Protein AF-A0A377ALV8-F1 (afdb_monomer)

Organism: Escherichia coli (NCBI:txid562)

Foldseek 3Di:
DDPVVLVVVCVVPVPDPPDDPVVSCVVPDDDDDQLPPPDDDDPPDDPLRSLLVCQVSQKDAFDDDDPPFQAAGFPGIAGFPDGPTPWDFPPVVLVVLVSCLVSVVLVRLVRHLSRQLVCCVPLVHRFRTRGNVRSVHHDPPCSVVSLVSCVVSVVPDSVVCPVVVVSHDDPPPPPPDD

Sequence (178 aa):
MDPLDILIRYRKVRRHRDFDLRKFVENHFWLPEVYSSEYVSDPQNSLKEHIDQLWPVLTREPQDHIPWSSLLALPQSYIVPGGRFSETYYWDSYFTMLGLAESGREDLLKCMADNFAWMIENYGHIPNGNRTYYLSRSQPPVFALMVELFEEDGVRGARRYLDTLKWNMPSGWTVQNR

InterPro domains:
  IPR001661 Glycoside hydrolase, family 37 [PF01204] (13-168)
  IPR001661 Glycoside hydrolase, family 37 [PTHR23403] (38-150)
  IPR008928 Six-hairpin glycosidase superfamily [SSF48208] (2-165)
  IPR012341 Six-hairpin glycosidase-like superfamily [G3DSA:1.50.10.10] (1-178)
  IPR018232 Glycoside hydrolase, family 37, conserved site [PS00927] (81-94)

Nearest PDB structures (foldseek):
  2jjb-assembly1_C  TM=9.438E-01  e=1.294E-15  Escherichia coli K-12
  2jg0-assembly1_A  TM=9.544E-01  e=3.015E-15  Escherichia coli K-12
  5z66-assembly1_A  TM=9.274E-01  e=6.224E-15  Enterobacter cloacae
  2jjb-assembly1_A  TM=9.435E-01  e=1.285E-14  Escherichia coli K-12
  2wyn-assembly2_A  TM=9.453E-01  e=2.653E-14  Escherichia coli K-12

Radius of gyration: 20.44 Å; Cα contacts (8 Å, |Δi|>4): 180; chains: 1; bounding box: 45×51×62 Å

Mean predicted aligned error: 7.1 Å

Solvent-accessible surface area (backbone atoms only — not comparable to full-atom values): 10789 Å² total; per-residue (Å²): 131,59,71,66,58,53,50,54,51,46,70,69,44,70,79,47,92,86,58,53,69,66,62,52,44,66,75,74,49,89,73,81,78,78,61,72,66,89,76,74,85,61,89,86,52,51,75,65,57,50,54,64,65,39,51,71,74,29,46,43,73,56,53,80,66,56,86,93,52,53,59,54,62,43,92,38,41,38,62,28,90,44,66,91,41,86,44,40,40,53,51,65,44,49,62,51,42,56,54,30,58,79,66,69,35,59,70,55,46,54,24,41,52,52,34,47,49,49,35,30,77,75,67,76,41,54,31,34,27,47,33,62,93,23,69,87,44,59,53,70,88,47,64,67,60,48,43,51,51,33,56,76,73,63,53,84,56,50,76,77,46,49,64,56,50,60,68,71,45,61,98,82,66,74,77,76,86,124

pLDDT: mean 87.32, std 14.93, range [30.81, 97.88]

Structure (mmCIF, N/CA/C/O backbone):
data_AF-A0A377ALV8-F1
#
_entry.id   AF-A0A377ALV8-F1
#
loop_
_atom_site.group_PDB
_atom_site.id
_atom_site.type_symbol
_atom_site.label_atom_id
_atom_site.label_alt_id
_atom_site.label_comp_id
_atom_site.label_asym_id
_atom_site.label_entity_id
_atom_site.label_seq_id
_atom_site.pdbx_PDB_ins_code
_atom_site.Cartn_x
_atom_site.Cartn_y
_atom_site.Cartn_z
_atom_site.occupancy
_atom_site.B_iso_or_equiv
_atom_site.auth_seq_id
_atom_site.auth_comp_id
_atom_site.auth_asym_id
_atom_site.auth_atom_id
_atom_site.pdbx_PDB_model_num
ATOM 1 N N . MET A 1 1 ? 18.786 -7.627 -13.397 1.00 82.25 1 MET A N 1
ATOM 2 C CA . MET A 1 1 ? 19.506 -6.921 -14.482 1.00 82.25 1 MET A CA 1
ATOM 3 C C . MET A 1 1 ? 19.195 -5.451 -14.317 1.00 82.25 1 MET A C 1
ATOM 5 O O . MET A 1 1 ? 18.046 -5.151 -14.024 1.00 82.25 1 MET A O 1
ATOM 9 N N . ASP A 1 2 ? 20.184 -4.573 -14.448 1.00 93.50 2 ASP A N 1
ATOM 10 C CA . ASP A 1 2 ? 19.960 -3.138 -14.275 1.00 93.50 2 ASP A CA 1
ATOM 11 C C . ASP A 1 2 ? 19.021 -2.585 -15.377 1.00 93.50 2 ASP A C 1
ATOM 13 O O . ASP A 1 2 ? 19.129 -3.006 -16.537 1.00 93.50 2 ASP A O 1
ATOM 17 N N . PRO A 1 3 ? 18.093 -1.656 -15.069 1.00 95.88 3 PRO A N 1
ATOM 18 C CA . PRO A 1 3 ? 17.209 -1.048 -16.063 1.00 95.88 3 PRO A CA 1
ATOM 19 C C . PRO A 1 3 ? 17.943 -0.404 -17.248 1.00 95.88 3 PRO A C 1
ATOM 21 O O . PRO A 1 3 ? 17.438 -0.435 -18.375 1.00 95.88 3 PRO A O 1
ATOM 24 N N . LEU A 1 4 ? 19.140 0.149 -17.033 1.00 96.62 4 LEU A N 1
ATOM 25 C CA . LEU A 1 4 ? 19.960 0.721 -18.095 1.00 96.62 4 LEU A CA 1
ATOM 26 C C . LEU A 1 4 ? 20.436 -0.359 -19.072 1.00 96.62 4 LEU A C 1
ATOM 28 O O . LEU A 1 4 ? 20.386 -0.147 -20.286 1.00 96.62 4 LEU A O 1
ATOM 32 N N . ASP A 1 5 ? 20.817 -1.537 -18.575 1.00 96.75 5 ASP A N 1
ATOM 33 C CA . ASP A 1 5 ? 21.203 -2.672 -19.418 1.00 96.75 5 ASP A CA 1
ATOM 34 C C . ASP A 1 5 ? 20.028 -3.162 -20.266 1.00 96.75 5 ASP A C 1
ATOM 36 O O . ASP A 1 5 ? 20.187 -3.418 -21.466 1.00 96.75 5 ASP A O 1
ATOM 40 N N . ILE A 1 6 ? 18.835 -3.254 -19.668 1.00 97.06 6 ILE A N 1
ATOM 41 C CA . ILE A 1 6 ? 17.602 -3.617 -20.381 1.00 97.06 6 ILE A CA 1
ATOM 42 C C . ILE A 1 6 ? 17.333 -2.597 -21.496 1.00 97.06 6 ILE A C 1
ATOM 44 O O . ILE A 1 6 ? 17.090 -2.978 -22.644 1.00 97.06 6 ILE A O 1
ATOM 48 N N . LEU A 1 7 ? 17.454 -1.297 -21.206 1.00 97.50 7 LEU A N 1
ATOM 49 C CA . LEU A 1 7 ? 17.258 -0.233 -22.191 1.00 97.50 7 LEU A CA 1
ATOM 50 C C . LEU A 1 7 ? 18.291 -0.285 -23.329 1.00 97.50 7 LEU A C 1
ATOM 52 O O . LEU A 1 7 ? 17.931 -0.117 -24.500 1.00 97.50 7 LEU A O 1
ATOM 56 N N . ILE A 1 8 ? 19.568 -0.523 -23.013 1.00 97.75 8 ILE A N 1
ATOM 57 C CA . ILE A 1 8 ? 20.639 -0.678 -24.007 1.00 97.75 8 ILE A CA 1
ATOM 58 C C . ILE A 1 8 ? 20.343 -1.874 -24.917 1.00 97.75 8 ILE A C 1
ATOM 60 O O . ILE A 1 8 ? 20.438 -1.748 -26.142 1.00 97.75 8 ILE A O 1
ATOM 64 N N . ARG A 1 9 ? 19.949 -3.020 -24.347 1.00 96.56 9 ARG A N 1
ATOM 65 C CA . ARG A 1 9 ? 19.568 -4.221 -25.108 1.00 96.56 9 ARG A CA 1
ATOM 66 C C . ARG A 1 9 ? 18.382 -3.939 -26.018 1.00 96.56 9 ARG A C 1
ATOM 68 O O . ARG A 1 9 ? 18.489 -4.173 -27.219 1.00 96.56 9 ARG A O 1
ATOM 75 N N . TYR A 1 10 ? 17.313 -3.349 -25.483 1.00 97.56 10 TYR A N 1
ATOM 76 C CA . TYR A 1 10 ? 16.129 -2.977 -26.255 1.00 97.56 10 TYR A CA 1
ATOM 77 C C . TYR A 1 10 ? 16.489 -2.091 -27.453 1.00 97.56 10 TYR A C 1
ATOM 79 O O . TYR A 1 10 ? 16.103 -2.376 -28.585 1.00 97.56 10 TYR A O 1
ATOM 87 N N . ARG A 1 11 ? 17.292 -1.039 -27.244 1.00 97.31 11 ARG A N 1
ATOM 88 C CA . ARG A 1 11 ? 17.704 -0.120 -28.319 1.00 97.31 11 ARG A CA 1
ATOM 89 C C . ARG A 1 11 ? 18.476 -0.809 -29.444 1.00 97.31 11 ARG A C 1
ATOM 91 O O . ARG A 1 11 ? 18.331 -0.375 -30.586 1.00 97.31 11 ARG A O 1
ATOM 98 N N . LYS A 1 12 ? 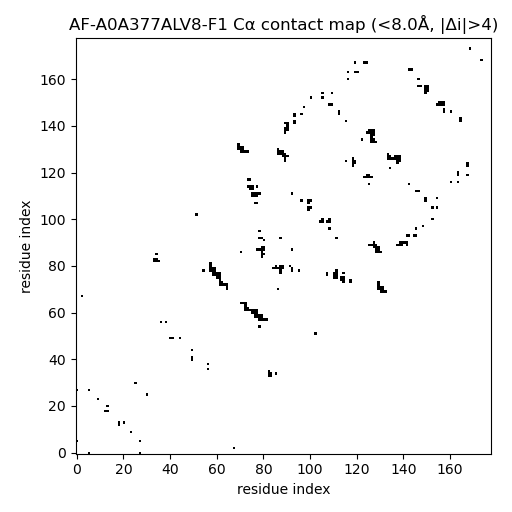19.250 -1.856 -29.133 1.00 96.38 12 LYS A N 1
ATOM 99 C CA . LYS A 1 12 ? 19.970 -2.668 -30.126 1.00 96.38 12 LYS A CA 1
ATOM 100 C C . LYS A 1 12 ? 19.012 -3.524 -30.952 1.00 96.38 12 LYS A C 1
ATOM 102 O O . LYS A 1 12 ? 19.111 -3.517 -32.171 1.00 96.38 12 LYS A O 1
ATOM 107 N N . VAL A 1 13 ? 18.069 -4.214 -30.307 1.00 96.56 13 VAL A N 1
ATOM 108 C CA . VAL A 1 13 ? 17.250 -5.237 -30.982 1.00 96.56 13 VAL A CA 1
ATOM 109 C C . VAL A 1 13 ? 15.930 -4.718 -31.563 1.00 96.56 13 VAL A C 1
ATOM 111 O O . VAL A 1 13 ? 15.432 -5.299 -32.519 1.00 96.56 13 VAL A O 1
ATOM 114 N N . ARG A 1 14 ? 15.381 -3.594 -31.075 1.00 96.50 14 ARG A N 1
ATOM 115 C CA . ARG A 1 14 ? 14.018 -3.120 -31.420 1.00 96.50 14 ARG A CA 1
ATOM 116 C C . ARG A 1 14 ? 13.749 -2.829 -32.902 1.00 96.50 14 ARG A C 1
ATOM 118 O O . ARG A 1 14 ? 12.601 -2.638 -33.280 1.00 96.50 14 ARG A O 1
ATOM 125 N N . ARG A 1 15 ? 14.798 -2.669 -33.718 1.00 95.94 15 ARG A N 1
ATOM 126 C CA . ARG A 1 15 ? 14.697 -2.381 -35.164 1.00 95.94 15 ARG A CA 1
ATOM 127 C C . ARG A 1 15 ? 14.904 -3.621 -36.037 1.00 95.94 15 ARG A C 1
ATOM 129 O O . ARG A 1 15 ? 14.825 -3.511 -37.257 1.00 95.94 15 ARG A O 1
ATOM 136 N N . HIS A 1 16 ? 15.206 -4.772 -35.439 1.00 96.81 16 HIS A N 1
ATOM 137 C CA . HIS A 1 16 ? 15.334 -6.025 -36.174 1.00 96.81 16 HIS A CA 1
ATOM 138 C C . HIS A 1 16 ? 13.955 -6.485 -36.656 1.00 96.81 16 HIS A C 1
ATOM 140 O O . HIS A 1 16 ? 12.965 -6.316 -35.948 1.00 96.81 16 HIS A O 1
ATOM 146 N N . ARG A 1 17 ? 13.895 -7.075 -37.856 1.00 94.62 17 ARG A N 1
ATOM 147 C CA . ARG A 1 17 ? 12.635 -7.546 -38.455 1.00 94.62 17 ARG A CA 1
ATOM 148 C C . ARG A 1 17 ? 11.921 -8.601 -37.604 1.00 94.62 17 ARG A C 1
ATOM 150 O O . ARG A 1 17 ? 10.701 -8.577 -37.549 1.00 94.62 17 ARG A O 1
ATOM 157 N N . ASP A 1 18 ? 12.677 -9.446 -36.906 1.00 95.44 18 ASP A N 1
ATOM 158 C CA . ASP A 1 18 ? 12.144 -10.546 -36.089 1.00 95.44 18 ASP A CA 1
ATOM 159 C C . ASP A 1 18 ? 11.969 -10.171 -34.604 1.00 95.44 18 ASP A C 1
ATOM 161 O O . ASP A 1 18 ? 11.839 -11.042 -33.744 1.00 95.44 18 ASP A O 1
ATOM 165 N N . PHE A 1 19 ? 12.027 -8.878 -34.264 1.00 97.56 19 PHE A N 1
ATOM 166 C CA . PHE A 1 19 ? 11.896 -8.435 -32.878 1.00 97.56 19 PHE A CA 1
ATOM 167 C C . PHE A 1 19 ? 10.464 -8.617 -32.355 1.00 97.56 19 PHE A C 1
ATOM 169 O O . PHE A 1 19 ? 9.515 -8.048 -32.892 1.00 97.56 19 PHE A O 1
ATOM 176 N N . ASP A 1 20 ? 10.335 -9.343 -31.244 1.00 97.56 20 ASP A N 1
ATOM 177 C CA . ASP A 1 20 ? 9.085 -9.543 -30.512 1.00 97.56 20 ASP A CA 1
ATOM 178 C C . ASP A 1 20 ? 9.152 -8.821 -29.157 1.00 97.56 20 ASP A C 1
ATOM 180 O O . ASP A 1 20 ? 9.904 -9.207 -28.255 1.00 97.56 20 ASP A O 1
ATOM 184 N N . LEU A 1 21 ? 8.355 -7.757 -29.013 1.00 96.81 21 LEU A N 1
ATOM 185 C CA . LEU A 1 21 ? 8.306 -6.958 -27.789 1.00 96.81 21 LEU A CA 1
ATOM 186 C C . LEU A 1 21 ? 7.775 -7.756 -26.595 1.00 96.81 21 LEU A C 1
ATOM 188 O O . LEU A 1 21 ? 8.255 -7.553 -25.482 1.00 96.81 21 LEU A O 1
ATOM 192 N N . ARG A 1 22 ? 6.810 -8.657 -26.808 1.00 96.19 22 ARG A N 1
ATOM 193 C CA . ARG A 1 22 ? 6.225 -9.451 -25.724 1.00 96.19 22 ARG A CA 1
ATOM 194 C C . ARG A 1 22 ? 7.288 -10.361 -25.125 1.00 96.19 22 ARG A C 1
ATOM 196 O O . ARG A 1 22 ? 7.542 -10.276 -23.928 1.00 96.19 22 ARG A O 1
ATOM 203 N N . LYS A 1 23 ? 7.981 -11.131 -25.969 1.00 96.56 23 LYS A N 1
ATOM 204 C CA . LYS A 1 23 ? 9.082 -12.002 -25.524 1.00 96.56 23 LYS A CA 1
ATOM 205 C C . LYS A 1 23 ? 10.205 -11.208 -24.869 1.00 96.56 23 LYS A C 1
ATOM 207 O O . LYS A 1 23 ? 10.804 -11.663 -23.902 1.00 96.56 23 LYS A O 1
ATOM 212 N N . PHE A 1 24 ? 10.510 -10.014 -25.383 1.00 97.12 24 PHE A N 1
ATOM 213 C CA . PHE A 1 24 ? 11.503 -9.145 -24.758 1.00 97.12 24 PHE A CA 1
ATOM 214 C C . PHE A 1 24 ? 11.094 -8.757 -23.332 1.00 97.12 24 PHE A C 1
ATOM 216 O O . PHE A 1 24 ? 11.920 -8.827 -22.427 1.00 97.12 24 PHE A O 1
ATOM 223 N N . VAL A 1 25 ? 9.831 -8.378 -23.119 1.00 96.25 25 VAL A N 1
ATOM 224 C CA . VAL A 1 25 ? 9.320 -8.035 -21.786 1.00 96.25 25 VAL A CA 1
ATOM 225 C C . VAL A 1 25 ? 9.354 -9.250 -20.858 1.00 96.25 25 VAL A C 1
ATOM 227 O O . VAL A 1 25 ? 9.920 -9.152 -19.774 1.00 96.25 25 VAL A O 1
ATOM 230 N N . GLU A 1 26 ? 8.841 -10.398 -21.299 1.00 94.88 26 GLU A N 1
ATOM 231 C CA . GLU A 1 26 ? 8.823 -11.648 -20.518 1.00 94.88 26 GLU A CA 1
ATOM 232 C C . GLU A 1 26 ? 10.231 -12.099 -20.088 1.00 94.88 26 GLU A C 1
ATOM 234 O O . GLU A 1 26 ? 10.414 -12.604 -18.985 1.00 94.88 26 GLU A O 1
ATOM 239 N N . ASN A 1 27 ? 11.249 -11.860 -20.920 1.00 95.06 27 ASN A N 1
ATOM 240 C CA . ASN A 1 27 ? 12.638 -12.224 -20.621 1.00 95.06 27 ASN A CA 1
ATOM 241 C C . ASN A 1 27 ? 13.371 -11.237 -19.693 1.00 95.06 27 ASN A C 1
ATOM 243 O O . ASN A 1 27 ? 14.469 -11.545 -19.221 1.00 95.06 27 ASN A O 1
ATOM 247 N N . HIS A 1 28 ? 12.838 -10.030 -19.484 1.00 95.31 28 HIS A N 1
ATOM 248 C CA . HIS A 1 28 ? 13.555 -8.947 -18.800 1.00 95.31 28 HIS A CA 1
ATOM 249 C C . HIS A 1 28 ? 12.819 -8.350 -17.600 1.00 95.31 28 HIS A C 1
ATOM 251 O O . HIS A 1 28 ? 13.454 -7.659 -16.803 1.00 95.31 28 HIS A O 1
ATOM 257 N N . PHE A 1 29 ? 11.525 -8.620 -17.446 1.00 94.25 29 PHE A N 1
ATOM 258 C CA . PHE A 1 29 ? 10.706 -8.103 -16.358 1.00 94.25 29 PHE A CA 1
ATOM 259 C C . PHE A 1 29 ? 10.028 -9.245 -15.615 1.00 94.25 29 PHE A C 1
ATOM 261 O O . PHE A 1 29 ? 9.499 -10.173 -16.222 1.00 94.25 29 PHE A O 1
ATOM 268 N N . TRP A 1 30 ? 9.996 -9.131 -14.291 1.00 89.38 30 TRP A N 1
ATOM 269 C CA . TRP A 1 30 ? 9.096 -9.928 -13.475 1.00 89.38 30 TRP A CA 1
ATOM 270 C C . TRP A 1 30 ? 7.751 -9.207 -13.403 1.00 89.38 30 TRP A C 1
ATOM 272 O O . TRP A 1 30 ? 7.675 -8.060 -12.955 1.00 89.38 30 TRP A O 1
ATOM 282 N N . LEU A 1 31 ? 6.705 -9.855 -13.912 1.00 86.00 31 LEU A N 1
ATOM 283 C CA . LEU A 1 31 ? 5.346 -9.346 -13.801 1.00 86.00 31 LEU A CA 1
ATOM 284 C C . LEU A 1 31 ? 4.779 -9.761 -12.441 1.00 86.00 31 LEU A C 1
ATOM 286 O O . LEU A 1 31 ? 4.994 -10.903 -12.034 1.00 86.00 31 LEU A O 1
ATOM 290 N N . PRO A 1 32 ? 4.066 -8.861 -11.743 1.00 78.56 32 PRO A N 1
ATOM 291 C CA . PRO A 1 32 ? 3.440 -9.213 -10.482 1.00 78.56 32 PRO A CA 1
ATOM 292 C C . PRO A 1 32 ? 2.451 -10.353 -10.707 1.00 78.56 32 PRO A C 1
ATOM 294 O O . PRO A 1 32 ? 1.706 -10.359 -11.693 1.00 78.56 32 PRO A O 1
ATOM 297 N N . GLU A 1 33 ? 2.436 -11.302 -9.779 1.00 71.38 33 GLU A N 1
ATOM 298 C CA . GLU A 1 33 ? 1.408 -12.330 -9.757 1.00 71.38 33 GLU A CA 1
ATOM 299 C C . GLU A 1 33 ? 0.051 -11.647 -9.590 1.00 71.38 33 GLU A C 1
ATOM 301 O O . GLU A 1 33 ? -0.148 -10.792 -8.721 1.00 71.38 33 GLU A O 1
ATOM 306 N N . VAL A 1 34 ? -0.895 -11.993 -10.461 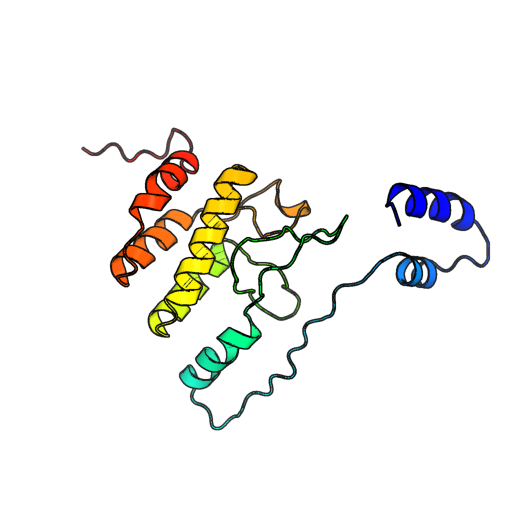1.00 64.69 34 VAL A N 1
ATOM 307 C CA . VAL A 1 34 ? -2.283 -11.625 -10.218 1.00 64.69 34 VAL A CA 1
ATOM 308 C C . VAL A 1 34 ? -2.699 -12.452 -9.014 1.00 64.69 34 VAL A C 1
ATOM 310 O O . VAL A 1 34 ? -2.873 -13.660 -9.139 1.00 64.69 34 VAL A O 1
ATOM 313 N N . TYR A 1 35 ? -2.833 -11.808 -7.855 1.00 61.41 35 TYR A N 1
ATOM 314 C CA . TYR A 1 35 ? -3.416 -12.417 -6.664 1.00 61.41 35 TYR A CA 1
ATOM 315 C C . TYR A 1 35 ? -4.913 -12.663 -6.914 1.00 61.41 35 TYR A C 1
ATOM 317 O O . TYR A 1 35 ? -5.772 -12.005 -6.329 1.00 61.41 35 TYR A O 1
ATOM 325 N N . SER A 1 36 ? -5.256 -13.580 -7.823 1.00 56.12 36 SER A N 1
ATOM 326 C CA . SER A 1 36 ? -6.541 -14.258 -7.758 1.00 56.12 36 SER A CA 1
ATOM 327 C C . SER A 1 36 ? -6.453 -15.119 -6.513 1.00 56.12 36 SER A C 1
ATOM 329 O O . SER A 1 36 ? -5.786 -16.153 -6.518 1.00 56.12 36 SER A O 1
ATOM 331 N N . SER A 1 37 ? -7.027 -14.646 -5.411 1.00 59.03 37 SER A N 1
ATOM 332 C CA . SER A 1 37 ? -7.153 -15.499 -4.246 1.00 59.03 37 SER A CA 1
ATOM 333 C C . SER A 1 37 ? -7.910 -16.750 -4.684 1.00 59.03 37 SER A C 1
ATOM 335 O O . SER A 1 37 ? -8.964 -16.654 -5.308 1.00 59.03 37 SER A O 1
ATOM 337 N N . GLU A 1 38 ? -7.414 -17.932 -4.326 1.00 65.31 38 GLU A N 1
ATOM 338 C CA . GLU A 1 38 ? -8.187 -19.182 -4.415 1.00 65.31 38 GLU A CA 1
ATOM 339 C C . GLU A 1 38 ? -9.407 -19.172 -3.468 1.00 65.31 38 GLU A C 1
ATOM 341 O O . GLU A 1 38 ? -10.047 -20.193 -3.238 1.00 65.31 38 GLU A O 1
ATOM 346 N N . TYR A 1 39 ? -9.727 -18.011 -2.888 1.00 79.75 39 TYR A N 1
ATOM 347 C CA . TYR A 1 39 ? -10.847 -17.814 -2.001 1.00 79.75 39 TYR A CA 1
ATOM 348 C C . TYR A 1 39 ? -12.148 -18.021 -2.772 1.00 79.75 39 TYR A C 1
ATOM 350 O O . TYR A 1 39 ? -12.530 -17.227 -3.635 1.00 79.75 39 TYR A O 1
ATOM 358 N N . VAL A 1 40 ? -12.847 -19.089 -2.413 1.00 84.31 40 VAL A N 1
ATOM 359 C CA . VAL A 1 40 ? -14.204 -19.368 -2.862 1.00 84.31 40 VAL A CA 1
ATOM 360 C C . VAL A 1 40 ? -15.139 -19.004 -1.719 1.00 84.31 40 VAL A C 1
ATOM 362 O O . VAL A 1 40 ? -14.962 -19.464 -0.594 1.00 84.31 40 VAL A O 1
ATOM 365 N N . SER A 1 41 ? -16.126 -18.157 -2.003 1.00 85.44 41 SER A N 1
ATOM 366 C CA . SER A 1 41 ? -17.135 -17.791 -1.006 1.00 85.44 41 SER A CA 1
ATOM 367 C C . SER A 1 41 ? -18.024 -18.996 -0.707 1.00 85.44 41 SER A C 1
ATOM 369 O O . SER A 1 41 ? -18.534 -19.616 -1.641 1.00 85.44 41 SER A O 1
ATOM 371 N N . ASP A 1 42 ? -18.236 -19.305 0.572 1.00 90.88 42 ASP A N 1
ATOM 372 C CA . ASP A 1 42 ? -19.242 -20.282 0.995 1.00 90.88 42 ASP A CA 1
ATOM 373 C C . ASP A 1 42 ? -20.599 -19.572 1.149 1.00 90.88 42 ASP A C 1
ATOM 375 O O . ASP A 1 42 ? -20.721 -18.692 2.006 1.00 90.88 42 ASP A O 1
ATOM 379 N N . PRO A 1 43 ? -21.628 -19.926 0.355 1.00 92.00 43 PRO A N 1
ATOM 380 C CA . PRO A 1 43 ? -22.959 -19.328 0.464 1.00 92.00 43 PRO A CA 1
ATOM 381 C C . PRO A 1 43 ? -23.653 -19.558 1.814 1.00 92.00 43 PRO A C 1
ATOM 383 O O . PRO A 1 43 ? -24.675 -18.927 2.075 1.00 92.00 43 PRO A O 1
ATOM 386 N N . GLN A 1 44 ? -23.149 -20.478 2.644 1.00 94.88 44 GLN A N 1
ATOM 387 C CA . GLN A 1 44 ? -23.671 -20.726 3.989 1.00 94.88 44 GLN A CA 1
ATOM 388 C C . GLN A 1 44 ? -23.158 -19.722 5.025 1.00 94.88 44 GLN A C 1
ATOM 390 O O . GLN A 1 44 ? -23.788 -19.572 6.071 1.00 94.88 44 GLN A O 1
ATOM 395 N N . ASN A 1 45 ? -22.049 -19.029 4.746 1.00 94.44 45 ASN A N 1
ATOM 396 C CA . ASN A 1 45 ? -21.520 -18.019 5.654 1.00 94.44 45 ASN A CA 1
ATOM 397 C C . ASN A 1 45 ? -22.445 -16.802 5.690 1.00 94.44 45 ASN A C 1
ATOM 399 O O . ASN A 1 45 ? -22.936 -16.324 4.663 1.00 94.44 45 ASN A O 1
ATOM 403 N N . SER A 1 46 ? -22.625 -16.238 6.880 1.00 95.94 46 SER A N 1
ATOM 404 C CA . SER A 1 46 ? -23.178 -14.895 7.011 1.00 95.94 46 SER A CA 1
ATOM 405 C C . SER A 1 46 ? -22.254 -13.861 6.355 1.00 95.94 46 SER A C 1
ATOM 407 O O . SER A 1 46 ? -21.053 -14.079 6.177 1.00 95.94 46 SER A O 1
ATOM 409 N N . LEU A 1 47 ? -22.801 -12.682 6.041 1.00 93.75 47 LEU A N 1
ATOM 410 C CA . LEU A 1 47 ? -22.011 -11.574 5.494 1.00 93.75 47 LEU A CA 1
ATOM 411 C C . LEU A 1 47 ? -20.829 -11.204 6.407 1.00 93.75 47 LEU A C 1
ATOM 413 O O . LEU A 1 47 ? -19.739 -10.937 5.910 1.00 93.75 47 LEU A O 1
ATOM 417 N N . LYS A 1 48 ? -21.034 -11.224 7.731 1.00 94.56 48 LYS A N 1
ATOM 418 C CA . LYS A 1 48 ? -19.980 -10.933 8.709 1.00 94.56 48 LYS A CA 1
ATOM 419 C C . LYS A 1 48 ? -18.858 -11.970 8.639 1.00 94.56 48 LYS A C 1
ATOM 421 O O . LYS A 1 48 ? -17.702 -11.595 8.510 1.00 94.56 48 LYS A O 1
ATOM 426 N N . GLU A 1 49 ? -19.196 -13.259 8.669 1.00 94.94 49 GLU A N 1
ATOM 427 C CA . GLU A 1 49 ? -18.202 -14.341 8.596 1.00 94.94 49 GLU A CA 1
ATOM 428 C C . GLU A 1 49 ? -17.421 -14.306 7.282 1.00 94.94 49 GLU A C 1
ATOM 430 O O . GLU A 1 49 ? -16.210 -14.510 7.275 1.00 94.94 49 GLU A O 1
ATOM 435 N N . HIS A 1 50 ? -18.098 -14.006 6.173 1.00 93.69 50 HIS A N 1
ATOM 436 C CA . HIS A 1 50 ? -17.445 -13.822 4.885 1.00 93.69 50 HIS A CA 1
ATOM 437 C C . HIS A 1 50 ? -16.433 -12.665 4.912 1.00 93.69 50 HIS A C 1
ATOM 439 O O . HIS A 1 50 ? -15.302 -12.844 4.465 1.00 93.69 50 HIS A O 1
ATOM 445 N N . ILE A 1 51 ? -16.801 -11.506 5.472 1.00 93.75 51 ILE A N 1
ATOM 446 C C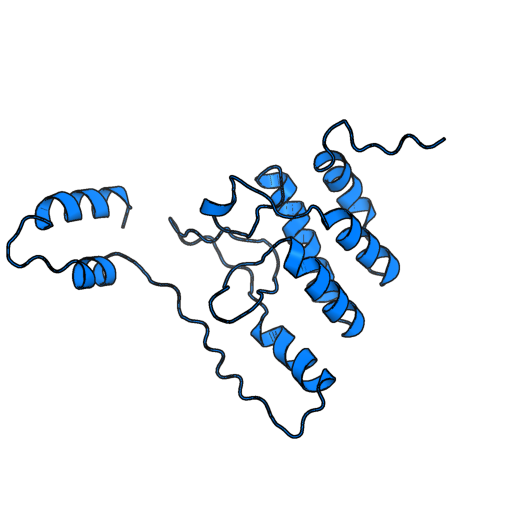A . ILE A 1 51 ? -15.892 -10.358 5.621 1.00 93.75 51 ILE A CA 1
ATOM 447 C C . ILE A 1 51 ? -14.701 -10.715 6.523 1.00 93.75 51 ILE A C 1
ATOM 449 O O . ILE A 1 51 ? -13.556 -10.484 6.135 1.00 93.75 51 ILE A O 1
ATOM 453 N N . ASP A 1 52 ? -14.947 -11.345 7.674 1.00 94.69 52 ASP A N 1
ATOM 454 C CA . ASP A 1 52 ? -13.895 -11.733 8.622 1.00 94.69 52 ASP A CA 1
ATOM 455 C C . ASP A 1 52 ? -12.874 -12.693 7.982 1.00 94.69 52 ASP A C 1
ATOM 457 O O . ASP A 1 52 ? -11.664 -12.584 8.204 1.00 94.69 52 ASP A O 1
ATOM 461 N N . GLN A 1 53 ? -13.347 -13.604 7.126 1.00 93.88 53 GLN A N 1
ATOM 462 C CA . GLN A 1 53 ? -12.503 -14.535 6.370 1.00 93.88 53 GLN A CA 1
ATOM 463 C C . GLN A 1 53 ? -11.702 -13.871 5.244 1.00 93.88 53 GLN A C 1
ATOM 465 O O . GLN A 1 53 ? -10.710 -14.445 4.788 1.00 93.88 53 GLN A O 1
ATOM 470 N N . LEU A 1 54 ? -12.096 -12.680 4.783 1.00 93.44 54 LEU A N 1
ATOM 471 C CA . LEU A 1 54 ? -11.359 -11.949 3.753 1.00 93.44 54 LEU A CA 1
ATOM 472 C C . LEU A 1 54 ? -10.157 -11.189 4.315 1.00 93.44 54 LEU A C 1
ATOM 474 O O . LEU A 1 54 ? -9.227 -10.921 3.553 1.00 93.44 54 LEU A O 1
ATOM 478 N N . TRP A 1 55 ? -10.101 -10.884 5.617 1.00 95.19 55 TRP A N 1
ATOM 479 C CA . TRP A 1 55 ? -8.963 -10.142 6.174 1.00 95.19 55 TRP A CA 1
ATOM 480 C C . TRP A 1 55 ? -7.607 -10.806 5.898 1.00 95.19 55 TRP A C 1
ATOM 482 O O . TRP A 1 55 ? -6.734 -10.123 5.359 1.00 95.19 55 TRP A O 1
ATOM 492 N N . PRO A 1 56 ? -7.402 -12.118 6.138 1.00 93.56 56 PRO A N 1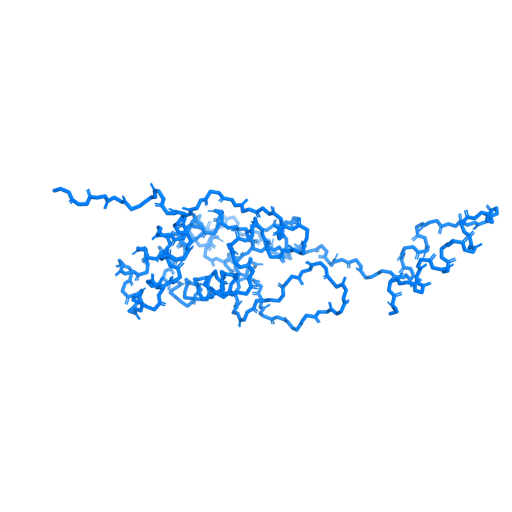
ATOM 493 C CA . PRO A 1 56 ? -6.146 -12.782 5.780 1.00 93.56 56 PRO A CA 1
ATOM 494 C C . PRO A 1 56 ? -5.863 -12.763 4.271 1.00 93.56 56 PRO A C 1
ATOM 496 O O . PRO A 1 56 ? -4.720 -12.608 3.856 1.00 93.56 56 PRO A O 1
ATOM 499 N N . VAL A 1 57 ? -6.904 -12.865 3.439 1.00 91.94 57 VAL A N 1
ATOM 500 C CA . VAL A 1 57 ? -6.789 -12.860 1.970 1.00 91.94 57 VAL A CA 1
ATOM 501 C C . VAL A 1 57 ? -6.321 -11.499 1.442 1.00 91.94 57 VAL A C 1
ATOM 503 O O . VAL A 1 57 ? -5.553 -11.417 0.477 1.00 91.94 57 VAL A O 1
ATOM 506 N N . LEU A 1 58 ? -6.778 -10.422 2.076 1.00 94.31 58 LEU A N 1
ATOM 507 C CA . LEU A 1 58 ? -6.455 -9.042 1.719 1.00 94.31 58 LEU A CA 1
ATOM 508 C C . LEU A 1 58 ? -5.204 -8.513 2.436 1.00 94.31 58 LEU A C 1
ATOM 510 O O . LEU A 1 58 ? -4.717 -7.439 2.086 1.00 94.31 58 LEU A O 1
ATOM 514 N N . THR A 1 59 ? -4.656 -9.259 3.398 1.00 95.38 59 THR A N 1
ATOM 515 C CA . THR A 1 59 ? -3.420 -8.889 4.096 1.00 95.38 59 THR A CA 1
ATOM 516 C C . THR A 1 59 ? -2.203 -9.162 3.217 1.00 95.38 59 THR A C 1
ATOM 518 O O . THR A 1 59 ? -2.115 -10.172 2.514 1.00 95.38 59 THR A O 1
ATOM 521 N N . ARG A 1 60 ? -1.244 -8.244 3.236 1.00 94.19 60 ARG A N 1
ATOM 522 C CA . ARG A 1 60 ? 0.085 -8.396 2.653 1.00 94.19 60 ARG A CA 1
ATOM 523 C C . ARG A 1 60 ? 1.110 -8.243 3.759 1.00 94.19 60 ARG A C 1
ATOM 525 O O . ARG A 1 60 ? 1.047 -7.297 4.542 1.00 94.19 60 ARG A O 1
ATOM 532 N N . GLU A 1 61 ? 2.041 -9.182 3.804 1.00 94.44 61 GLU A N 1
ATOM 533 C CA . GLU A 1 61 ? 3.131 -9.169 4.772 1.00 94.44 61 GLU A CA 1
ATOM 534 C C . GLU A 1 61 ? 4.258 -8.221 4.337 1.00 94.44 61 GLU A C 1
ATOM 536 O O . GLU A 1 61 ? 4.428 -7.983 3.133 1.00 94.44 61 GLU A O 1
ATOM 541 N N . PRO A 1 62 ? 5.051 -7.696 5.289 1.00 92.56 62 PRO A N 1
ATOM 542 C CA . PRO A 1 62 ? 6.287 -6.990 4.987 1.00 92.56 62 PRO A CA 1
ATOM 543 C C . PRO A 1 62 ? 7.192 -7.844 4.106 1.00 92.56 62 PRO A C 1
ATOM 545 O O . PRO A 1 62 ? 7.391 -9.035 4.351 1.00 92.56 62 PRO A O 1
ATOM 548 N N . GLN A 1 63 ? 7.764 -7.223 3.084 1.00 87.31 63 GLN A N 1
ATOM 549 C CA . GLN A 1 63 ? 8.733 -7.858 2.204 1.00 87.31 63 GLN A CA 1
ATOM 550 C C . GLN A 1 63 ? 9.900 -6.912 1.982 1.00 87.31 63 GLN A C 1
ATOM 552 O O . GLN A 1 63 ? 9.723 -5.690 1.927 1.00 87.31 63 GLN A O 1
ATOM 557 N N . ASP A 1 64 ? 11.086 -7.490 1.814 1.00 88.81 64 ASP A N 1
ATOM 558 C CA . ASP A 1 64 ? 12.257 -6.731 1.405 1.00 88.81 64 ASP A CA 1
ATOM 559 C C . ASP A 1 64 ? 11.996 -6.044 0.064 1.00 88.81 64 ASP A C 1
ATOM 561 O O . ASP A 1 64 ? 11.351 -6.587 -0.841 1.00 88.81 64 ASP A O 1
ATOM 565 N N . HIS A 1 65 ? 12.517 -4.826 -0.080 1.00 88.75 65 HIS A N 1
ATOM 566 C CA . HIS A 1 65 ? 12.368 -4.098 -1.328 1.00 88.75 65 HIS A CA 1
ATOM 567 C C . HIS A 1 65 ? 13.122 -4.820 -2.450 1.00 88.75 65 HIS A C 1
ATOM 569 O O . HIS A 1 65 ? 14.354 -4.848 -2.485 1.00 88.75 65 HIS A O 1
ATOM 575 N N . ILE A 1 66 ? 12.367 -5.368 -3.401 1.00 89.38 66 ILE A N 1
ATOM 576 C CA . ILE A 1 66 ? 12.921 -5.939 -4.626 1.00 89.38 66 ILE A CA 1
ATOM 577 C C . ILE A 1 66 ? 13.541 -4.794 -5.445 1.00 89.38 66 ILE A C 1
ATOM 579 O O . ILE A 1 66 ? 12.822 -3.849 -5.787 1.00 89.38 66 ILE A O 1
ATOM 583 N N . PRO A 1 67 ? 14.837 -4.862 -5.808 1.00 91.56 67 PRO A N 1
ATOM 584 C CA . PRO A 1 67 ? 15.489 -3.812 -6.581 1.00 91.56 67 PRO A CA 1
ATOM 585 C C . PRO A 1 67 ? 14.711 -3.439 -7.845 1.00 91.56 67 PRO A C 1
ATOM 587 O O . PRO A 1 67 ? 14.282 -4.308 -8.606 1.00 91.56 67 PRO A O 1
ATOM 590 N N . TRP A 1 68 ? 14.548 -2.133 -8.066 1.00 92.75 68 TRP A N 1
ATOM 591 C CA . TRP A 1 68 ? 13.809 -1.545 -9.193 1.00 92.75 68 TRP A CA 1
ATOM 592 C C . TRP A 1 68 ? 12.309 -1.886 -9.246 1.00 92.75 68 TRP A C 1
ATOM 594 O O . TRP A 1 68 ? 11.644 -1.554 -10.231 1.00 92.75 68 TRP A O 1
ATOM 604 N N . SER A 1 69 ? 11.753 -2.498 -8.196 1.00 93.06 69 SER A N 1
ATOM 605 C CA . SER A 1 69 ? 10.308 -2.648 -8.047 1.00 93.06 69 SER A CA 1
ATOM 606 C C . SER A 1 69 ? 9.644 -1.291 -7.855 1.00 93.06 69 SER A C 1
ATOM 608 O O . SER A 1 69 ? 10.189 -0.378 -7.232 1.00 93.06 69 SER A O 1
ATOM 610 N N . SER A 1 70 ? 8.423 -1.161 -8.367 1.00 94.44 70 SER A N 1
ATOM 611 C CA . SER A 1 70 ? 7.599 0.005 -8.071 1.00 94.44 70 SER A CA 1
ATOM 612 C C . SER A 1 70 ? 6.993 -0.049 -6.672 1.00 94.44 70 SER A C 1
ATOM 614 O O . SER A 1 70 ? 6.602 0.999 -6.179 1.00 94.44 70 SER A O 1
ATOM 616 N N . LEU A 1 71 ? 6.882 -1.226 -6.044 1.00 94.94 71 LEU A N 1
ATOM 617 C CA . LEU A 1 71 ? 6.310 -1.375 -4.703 1.00 94.94 71 LEU A CA 1
ATOM 618 C C . LEU A 1 71 ? 7.304 -0.880 -3.647 1.00 94.94 71 LEU A C 1
ATOM 620 O O . LEU A 1 71 ? 8.444 -1.345 -3.579 1.00 94.94 71 LEU A O 1
ATOM 624 N N . LEU A 1 72 ? 6.857 0.063 -2.824 1.00 95.25 72 LEU A N 1
ATOM 625 C CA . LEU A 1 72 ? 7.605 0.569 -1.682 1.00 95.25 72 LEU A CA 1
ATOM 626 C C . LEU A 1 72 ? 7.418 -0.400 -0.515 1.00 95.25 72 LEU A C 1
ATOM 628 O O . LEU A 1 72 ? 6.285 -0.759 -0.184 1.00 95.25 72 LEU A O 1
ATOM 632 N N . ALA A 1 73 ? 8.526 -0.826 0.090 1.00 94.94 73 ALA A N 1
ATOM 633 C CA . ALA A 1 73 ? 8.482 -1.686 1.263 1.00 94.94 73 ALA A CA 1
ATOM 634 C C . ALA A 1 73 ? 7.857 -0.935 2.444 1.00 94.94 73 ALA A C 1
ATOM 636 O O . ALA A 1 73 ? 8.114 0.253 2.638 1.00 94.94 73 ALA A O 1
ATOM 637 N N . LEU A 1 74 ? 7.041 -1.647 3.213 1.00 96.44 74 LEU A N 1
ATOM 638 C CA . LEU A 1 74 ? 6.428 -1.161 4.440 1.00 96.44 74 LEU A CA 1
ATOM 639 C C . LEU A 1 74 ? 6.904 -2.030 5.611 1.00 96.44 74 LEU A C 1
ATOM 641 O O . LEU A 1 74 ? 7.072 -3.238 5.426 1.00 96.44 74 LEU A O 1
ATOM 645 N N . PRO A 1 75 ? 7.148 -1.444 6.797 1.00 96.38 75 PRO A N 1
ATOM 646 C CA . PRO A 1 75 ? 7.699 -2.173 7.938 1.00 96.38 75 PRO A CA 1
ATOM 647 C C . PRO A 1 75 ? 6.712 -3.146 8.597 1.00 96.38 75 PRO A C 1
ATOM 649 O O . PRO A 1 75 ? 7.150 -4.034 9.324 1.00 96.38 75 PRO A O 1
ATOM 652 N N . GLN A 1 76 ? 5.404 -2.969 8.397 1.00 97.56 76 GLN A N 1
ATOM 653 C CA . GLN A 1 76 ? 4.344 -3.776 9.009 1.00 97.56 76 GLN A CA 1
ATOM 654 C C . GLN A 1 76 ? 3.386 -4.335 7.953 1.00 97.56 76 GLN A C 1
ATOM 656 O O . GLN A 1 76 ? 3.329 -3.830 6.827 1.00 97.56 76 GLN A O 1
ATOM 661 N N . SER A 1 77 ? 2.619 -5.366 8.311 1.00 97.31 77 SER A N 1
ATOM 662 C CA . SER A 1 77 ? 1.587 -5.935 7.439 1.00 97.31 77 SER A CA 1
ATOM 663 C C . SER A 1 77 ? 0.525 -4.882 7.102 1.00 97.31 77 SER A C 1
ATOM 665 O O . SER A 1 77 ? 0.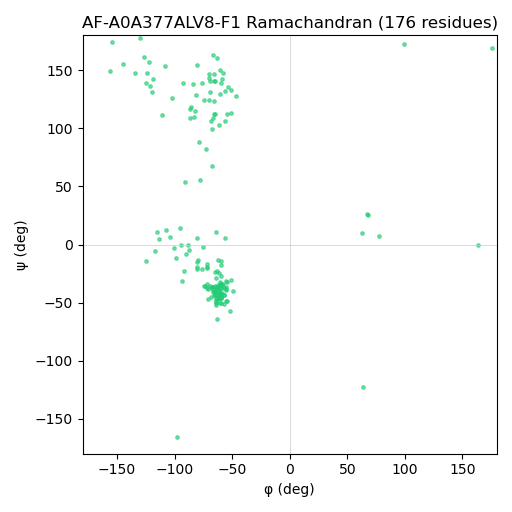284 -3.947 7.869 1.00 97.31 77 SER A O 1
ATOM 667 N N . TYR A 1 78 ? -0.099 -4.990 5.934 1.00 97.12 78 TYR A N 1
ATOM 668 C CA . TYR A 1 78 ? -1.094 -4.019 5.478 1.00 97.12 78 TYR A CA 1
ATOM 669 C C . TYR A 1 78 ? -2.214 -4.672 4.679 1.00 97.12 78 TYR A C 1
ATOM 671 O O . TYR A 1 78 ? -2.028 -5.724 4.073 1.00 97.12 78 TYR A O 1
ATOM 679 N N . ILE A 1 79 ? -3.380 -4.026 4.651 1.00 96.88 79 ILE A N 1
ATOM 680 C CA . ILE A 1 79 ? -4.525 -4.466 3.853 1.00 96.88 79 ILE A CA 1
ATOM 681 C C . ILE A 1 79 ? -4.510 -3.782 2.486 1.00 96.88 79 ILE A C 1
ATOM 683 O O . ILE A 1 79 ? -4.234 -2.583 2.371 1.00 96.88 79 ILE A O 1
ATOM 687 N N . VAL A 1 80 ? -4.830 -4.554 1.447 1.00 95.44 80 VAL A N 1
ATOM 688 C CA . VAL A 1 80 ? -5.070 -4.057 0.087 1.00 95.44 80 VAL A CA 1
ATOM 689 C C . VAL A 1 80 ? -6.560 -4.144 -0.264 1.00 95.44 80 VAL A C 1
ATOM 691 O O . VAL A 1 80 ? -7.245 -5.029 0.245 1.00 95.44 80 VAL A O 1
ATOM 694 N N . PRO A 1 81 ? -7.082 -3.297 -1.174 1.00 92.81 81 PRO A N 1
ATOM 695 C CA . PRO A 1 81 ? -8.486 -3.374 -1.597 1.00 92.81 81 PRO A CA 1
ATOM 696 C C . PRO A 1 81 ? -8.873 -4.703 -2.269 1.00 92.81 81 PRO A C 1
ATOM 698 O O . PRO A 1 81 ? -10.042 -5.078 -2.280 1.00 92.81 81 PRO A O 1
ATOM 701 N N . GLY A 1 82 ? -7.898 -5.413 -2.849 1.00 88.00 82 GLY A N 1
ATOM 702 C CA . GLY A 1 82 ? -8.096 -6.695 -3.522 1.00 88.00 82 GLY A CA 1
ATOM 703 C C . GLY A 1 82 ? -8.191 -6.602 -5.049 1.00 88.00 82 GLY A C 1
ATOM 704 O O . GLY A 1 82 ? -8.197 -5.527 -5.661 1.00 88.00 82 GLY A O 1
ATOM 705 N N . GLY A 1 83 ? -8.219 -7.769 -5.696 1.00 83.75 83 GLY A N 1
ATOM 706 C CA . GLY A 1 83 ? -8.211 -7.890 -7.155 1.00 83.75 83 GLY A CA 1
ATOM 707 C C . GLY A 1 83 ? -6.920 -7.344 -7.772 1.00 83.75 83 GLY A C 1
ATOM 708 O O . GLY A 1 83 ? -5.823 -7.787 -7.442 1.00 83.75 83 GLY A O 1
ATOM 709 N N . ARG A 1 84 ? -7.038 -6.367 -8.682 1.00 81.75 84 ARG A N 1
ATOM 710 C CA . ARG A 1 84 ? -5.871 -5.746 -9.342 1.00 81.75 84 ARG A CA 1
ATOM 711 C C . ARG A 1 84 ? -5.051 -4.835 -8.421 1.00 81.75 84 ARG A C 1
ATOM 713 O O . ARG A 1 84 ? -3.936 -4.466 -8.781 1.00 81.75 84 ARG A O 1
ATOM 720 N N . PHE A 1 85 ? -5.618 -4.425 -7.288 1.00 84.88 85 PHE A N 1
ATOM 721 C CA . PHE A 1 85 ? -4.971 -3.534 -6.334 1.00 84.88 85 PHE A CA 1
ATOM 722 C C . PHE A 1 85 ? -4.135 -4.368 -5.368 1.00 84.88 85 PHE A C 1
ATOM 724 O O . PHE A 1 85 ? -4.669 -5.103 -4.539 1.00 84.88 85 PHE A O 1
ATOM 731 N N . SER A 1 86 ? -2.815 -4.275 -5.515 1.00 88.19 86 SER A N 1
ATOM 732 C CA . SER A 1 86 ? -1.836 -5.072 -4.758 1.00 88.19 86 SER A CA 1
ATOM 733 C C . SER A 1 86 ? -0.957 -4.216 -3.845 1.00 88.19 86 SER A C 1
ATOM 735 O O . SER A 1 86 ? 0.024 -4.698 -3.290 1.00 88.19 86 SER A O 1
ATOM 737 N N . GLU A 1 87 ? -1.328 -2.951 -3.679 1.00 93.62 87 GLU A N 1
ATOM 738 C CA . GLU A 1 87 ? -0.700 -1.968 -2.805 1.00 93.62 87 GLU A CA 1
ATOM 739 C C . GLU A 1 87 ? -1.740 -1.438 -1.811 1.00 93.62 87 GLU A C 1
ATOM 741 O O . GLU A 1 87 ? -2.947 -1.513 -2.069 1.00 93.62 87 GLU A O 1
ATOM 746 N N . THR A 1 88 ? -1.283 -0.915 -0.673 1.00 95.81 88 THR A N 1
ATOM 747 C CA . THR A 1 88 ? -2.172 -0.184 0.236 1.00 95.81 88 THR A CA 1
ATOM 748 C C . THR A 1 88 ? -2.570 1.145 -0.401 1.00 95.81 88 THR A C 1
ATOM 750 O O . THR A 1 88 ? -1.770 1.746 -1.122 1.00 95.81 88 THR A O 1
ATOM 753 N N . TYR A 1 89 ? -3.791 1.602 -0.126 1.00 97.44 89 TYR A N 1
ATOM 754 C CA . TYR A 1 89 ? -4.318 2.894 -0.564 1.00 97.44 89 TYR A CA 1
ATOM 755 C C . TYR A 1 89 ? -4.726 3.721 0.647 1.00 97.44 89 TYR A C 1
ATOM 757 O O . TYR A 1 89 ? -5.352 3.201 1.570 1.00 97.44 89 TYR A O 1
ATOM 765 N N . TYR A 1 90 ? -4.379 5.005 0.657 1.00 97.38 90 TYR A N 1
ATOM 766 C CA . TYR A 1 90 ? -4.475 5.836 1.855 1.00 97.38 90 TYR A CA 1
ATOM 767 C C . TYR A 1 90 ? -5.913 5.996 2.370 1.00 97.38 90 TYR A C 1
ATOM 769 O O . TYR A 1 90 ? -6.217 5.538 3.468 1.00 97.38 90 TYR A O 1
ATOM 777 N N . TRP A 1 91 ? -6.814 6.624 1.612 1.00 96.75 91 TRP A N 1
ATOM 778 C CA . TRP A 1 91 ? -8.167 6.900 2.122 1.00 96.75 91 TRP A CA 1
ATOM 779 C C . TRP A 1 91 ? -9.040 5.636 2.241 1.00 96.75 91 TRP A C 1
ATOM 781 O O . TRP A 1 91 ? -9.807 5.524 3.195 1.00 96.75 91 TRP A O 1
ATOM 791 N N . ASP A 1 92 ? -8.872 4.657 1.341 1.00 96.44 92 ASP A N 1
ATOM 792 C CA . ASP A 1 92 ? -9.543 3.353 1.394 1.00 96.44 92 ASP A CA 1
ATOM 793 C C . ASP A 1 92 ? -9.237 2.650 2.723 1.00 96.44 92 ASP A C 1
ATOM 795 O O . ASP A 1 92 ? -10.110 2.035 3.335 1.00 96.44 92 ASP A O 1
ATOM 799 N N . SER A 1 93 ? -8.002 2.797 3.210 1.00 97.00 93 SER A N 1
ATOM 800 C CA . SER A 1 93 ? -7.563 2.167 4.450 1.00 97.00 93 SER A CA 1
ATOM 801 C C . SER A 1 93 ? -8.306 2.662 5.680 1.00 97.00 93 SER A C 1
ATOM 803 O O . SER A 1 93 ? -8.468 1.878 6.602 1.00 97.00 93 SER A O 1
ATOM 805 N N . TYR A 1 94 ? -8.804 3.902 5.712 1.00 96.50 94 TYR A N 1
ATOM 806 C CA . TYR A 1 94 ? -9.596 4.365 6.857 1.00 96.50 94 TYR A CA 1
ATOM 807 C C . TYR A 1 94 ? -10.900 3.567 6.983 1.00 96.50 94 TYR A C 1
ATOM 809 O O . TYR A 1 94 ? -11.221 3.062 8.054 1.00 96.50 94 TYR A O 1
ATOM 817 N N . PHE A 1 95 ? -11.615 3.376 5.873 1.00 96.69 95 PHE A N 1
ATOM 818 C CA . PHE A 1 95 ? -12.857 2.601 5.869 1.00 96.69 95 PHE A CA 1
ATOM 819 C C . PHE A 1 95 ? -12.609 1.116 6.144 1.00 96.69 95 PHE A C 1
ATOM 821 O O . PHE A 1 95 ? -13.379 0.487 6.866 1.00 96.69 95 PHE A O 1
ATOM 828 N N . THR A 1 96 ? -11.503 0.569 5.636 1.00 96.94 96 THR A N 1
ATOM 829 C CA . THR A 1 96 ? -11.048 -0.777 6.001 1.00 96.94 96 THR A CA 1
ATOM 830 C C . THR A 1 96 ? -10.765 -0.881 7.500 1.00 96.94 96 THR A C 1
ATOM 832 O O . THR A 1 96 ? -11.184 -1.844 8.132 1.00 96.94 96 THR A O 1
ATOM 835 N N . MET A 1 97 ? -10.098 0.115 8.089 1.00 95.44 97 MET A N 1
ATOM 836 C CA . MET A 1 97 ? -9.783 0.144 9.518 1.00 95.44 97 MET A CA 1
ATOM 837 C C . MET A 1 97 ? -11.041 0.185 10.390 1.00 95.44 97 MET A C 1
ATOM 839 O O . MET A 1 97 ? -11.085 -0.525 11.385 1.00 95.44 97 MET A O 1
ATOM 843 N N . LEU A 1 98 ? -12.099 0.898 9.996 1.00 95.75 98 LEU A N 1
ATOM 844 C CA . LEU A 1 98 ? -13.386 0.817 10.704 1.00 95.75 98 LEU A CA 1
ATOM 845 C C . LEU A 1 98 ? -13.916 -0.628 10.758 1.00 95.75 98 LEU A C 1
ATOM 847 O O . LEU A 1 98 ? -14.335 -1.098 11.810 1.00 95.75 98 LEU A O 1
ATOM 851 N N . GLY A 1 99 ? -13.839 -1.363 9.644 1.00 95.81 99 GLY A N 1
ATOM 852 C CA . GLY A 1 99 ? -14.222 -2.778 9.604 1.00 95.81 99 GLY A CA 1
ATOM 853 C C . GLY A 1 99 ? -13.315 -3.680 10.447 1.00 95.81 99 GLY A C 1
ATOM 854 O O . GLY A 1 99 ? -13.799 -4.619 11.076 1.00 95.81 99 GLY A O 1
ATOM 855 N N . LEU A 1 100 ? -12.011 -3.394 10.493 1.00 95.19 100 LEU A N 1
ATOM 856 C CA . LEU A 1 100 ? -11.059 -4.118 11.340 1.00 95.19 100 LEU A CA 1
ATOM 857 C C . LEU A 1 100 ? -11.345 -3.913 12.832 1.00 95.19 100 LEU A C 1
ATOM 859 O O . LEU A 1 100 ? -11.300 -4.896 13.569 1.00 95.19 100 LEU A O 1
ATOM 863 N N . ALA A 1 101 ? -11.672 -2.688 13.255 1.00 93.31 101 ALA A N 1
ATOM 864 C CA . ALA A 1 101 ? -12.065 -2.377 14.632 1.00 93.31 101 ALA A CA 1
ATOM 865 C C . ALA A 1 101 ? -13.313 -3.177 15.039 1.00 93.31 101 ALA A C 1
ATOM 867 O O . ALA A 1 101 ? -13.282 -3.942 15.998 1.00 93.31 101 ALA A O 1
ATOM 868 N N . GLU A 1 102 ? -14.363 -3.146 14.211 1.00 93.25 102 GLU A N 1
ATOM 869 C CA . GLU A 1 102 ? -15.579 -3.956 14.413 1.00 93.25 102 GLU A CA 1
ATOM 870 C C . GLU A 1 102 ? -15.305 -5.474 14.434 1.00 93.25 102 GLU A C 1
ATOM 872 O O . GLU A 1 102 ? -16.030 -6.252 15.058 1.00 93.25 102 GLU A O 1
ATOM 877 N N . SER A 1 103 ? -14.240 -5.918 13.762 1.00 94.31 103 SER A N 1
ATOM 878 C CA . SER A 1 103 ? -13.804 -7.320 13.738 1.00 94.31 103 SER A CA 1
ATOM 879 C C . SER A 1 103 ? -12.844 -7.682 14.885 1.00 94.31 103 SER A C 1
ATOM 881 O O . SER A 1 103 ? -12.394 -8.827 14.950 1.00 94.31 103 SER A O 1
ATOM 883 N N . GLY A 1 104 ? -12.487 -6.736 15.763 1.00 92.75 104 GLY A N 1
ATOM 884 C CA . GLY A 1 104 ? -11.519 -6.927 16.851 1.00 92.75 104 GLY A CA 1
ATOM 885 C C . GLY A 1 104 ? -10.075 -7.148 16.379 1.00 92.75 104 GLY A C 1
ATOM 886 O O . GLY A 1 104 ? -9.285 -7.796 17.066 1.00 92.75 104 GLY A O 1
ATOM 887 N N . ARG A 1 105 ? -9.718 -6.662 15.182 1.00 93.38 105 ARG A N 1
ATOM 888 C CA . ARG A 1 105 ? -8.384 -6.805 14.567 1.00 93.38 105 ARG A CA 1
ATOM 889 C C . ARG A 1 105 ? -7.461 -5.638 14.916 1.00 93.38 105 ARG A C 1
ATOM 891 O O . ARG A 1 105 ? -6.868 -5.004 14.037 1.00 93.38 105 ARG A O 1
ATOM 898 N N . GLU A 1 106 ? -7.317 -5.378 16.214 1.00 91.44 106 GLU A N 1
ATOM 899 C CA . GLU A 1 106 ? -6.424 -4.348 16.767 1.00 91.44 106 GLU A CA 1
ATOM 900 C C . GLU A 1 106 ? -4.967 -4.513 16.294 1.00 91.44 106 GLU A C 1
ATOM 902 O O . GLU A 1 106 ? -4.241 -3.532 16.107 1.00 91.44 106 GLU A O 1
ATOM 907 N N . ASP A 1 107 ? -4.546 -5.759 16.052 1.00 92.50 107 ASP A N 1
ATOM 908 C CA . ASP A 1 107 ? -3.240 -6.107 15.495 1.00 92.50 107 ASP A CA 1
ATOM 909 C C . ASP A 1 107 ? -3.007 -5.425 14.139 1.00 92.50 107 ASP A C 1
ATOM 911 O O . ASP A 1 107 ? -2.009 -4.724 13.954 1.00 92.50 107 ASP A O 1
ATOM 915 N N . LEU A 1 108 ? -3.965 -5.565 13.218 1.00 94.12 108 LEU A N 1
ATOM 916 C CA . LEU A 1 108 ? -3.882 -4.986 11.879 1.00 94.12 108 LEU A CA 1
ATOM 917 C C . LEU A 1 108 ? -4.094 -3.481 11.888 1.00 94.12 108 LEU A C 1
ATOM 919 O O . LEU A 1 108 ? -3.427 -2.788 11.119 1.00 94.12 108 LEU A O 1
ATOM 923 N N . LEU A 1 109 ? -4.970 -2.966 12.759 1.00 92.88 109 LEU A N 1
ATOM 924 C CA . LEU A 1 109 ? -5.082 -1.525 12.967 1.00 92.88 109 LEU A CA 1
ATOM 925 C C . LEU A 1 109 ? -3.689 -0.963 13.248 1.00 92.88 109 LEU A C 1
ATOM 927 O O . LEU A 1 109 ? -3.183 -0.128 12.494 1.00 92.88 109 LEU A O 1
ATOM 931 N N . LYS A 1 110 ? -3.016 -1.485 14.278 1.00 90.81 110 LYS A N 1
ATOM 932 C CA . LYS A 1 110 ? -1.723 -0.963 14.725 1.00 90.81 110 LYS A CA 1
ATOM 933 C C . LYS A 1 110 ? -0.685 -0.976 13.602 1.00 90.81 110 LYS A C 1
ATOM 935 O O . LYS A 1 110 ? 0.014 0.021 13.408 1.00 90.81 110 LYS A O 1
ATOM 940 N N . CYS A 1 111 ? -0.622 -2.068 12.842 1.00 94.81 111 CYS A N 1
ATOM 941 C CA . CYS A 1 111 ? 0.261 -2.195 11.688 1.00 94.81 111 CYS A CA 1
ATOM 942 C C . CYS A 1 111 ? -0.015 -1.130 10.612 1.00 94.81 111 CYS A C 1
ATOM 944 O O . CYS A 1 111 ? 0.921 -0.494 10.125 1.00 94.81 111 CYS A O 1
ATOM 946 N N . MET A 1 112 ? -1.285 -0.877 10.278 1.00 95.19 112 MET A N 1
ATOM 947 C CA . MET A 1 112 ? -1.672 0.117 9.269 1.00 95.19 112 MET A CA 1
ATOM 948 C C . MET A 1 112 ? -1.249 1.535 9.668 1.00 95.19 112 MET A C 1
ATOM 950 O O . MET A 1 112 ? -0.646 2.246 8.863 1.00 95.19 112 MET A O 1
ATOM 954 N N . ALA A 1 113 ? -1.490 1.950 10.913 1.00 92.38 113 ALA A N 1
ATOM 955 C CA . ALA A 1 113 ? -1.079 3.283 11.357 1.00 92.38 113 ALA A CA 1
ATOM 956 C C . ALA A 1 113 ? 0.434 3.444 11.488 1.00 92.38 113 ALA A C 1
ATOM 958 O O . ALA A 1 113 ? 0.957 4.501 11.136 1.00 92.38 113 ALA A O 1
ATOM 959 N N . ASP A 1 114 ? 1.143 2.399 11.921 1.00 93.44 114 ASP A N 1
ATOM 960 C CA . ASP A 1 114 ? 2.608 2.406 11.952 1.00 93.44 114 ASP A CA 1
ATOM 961 C C . ASP A 1 114 ? 3.192 2.537 10.535 1.00 93.44 114 ASP A C 1
ATOM 963 O O . ASP A 1 114 ? 4.119 3.318 10.323 1.00 93.44 114 ASP A O 1
ATOM 967 N N . ASN A 1 115 ? 2.590 1.886 9.537 1.00 96.69 115 ASN A N 1
ATOM 968 C CA . ASN A 1 115 ? 2.964 2.063 8.132 1.00 96.69 115 ASN A CA 1
ATOM 969 C C . ASN A 1 115 ? 2.695 3.482 7.612 1.00 96.69 115 ASN A C 1
ATOM 971 O O . ASN A 1 115 ? 3.531 4.051 6.908 1.00 96.69 115 ASN A O 1
ATOM 975 N N . PHE A 1 116 ? 1.544 4.071 7.945 1.00 96.06 116 PHE A N 1
ATOM 976 C CA . PHE A 1 116 ? 1.213 5.436 7.530 1.00 96.06 116 PHE A CA 1
ATOM 977 C C . PHE A 1 116 ? 2.134 6.478 8.162 1.00 96.06 116 PHE A C 1
ATOM 979 O O . PHE A 1 116 ? 2.634 7.354 7.453 1.00 96.06 116 PHE A O 1
ATOM 986 N N . ALA A 1 117 ? 2.428 6.346 9.456 1.00 93.94 117 ALA A N 1
ATOM 987 C CA . ALA A 1 117 ? 3.402 7.192 10.134 1.00 93.94 117 ALA A CA 1
ATOM 988 C C . ALA A 1 117 ? 4.798 7.057 9.514 1.00 93.94 117 ALA A C 1
ATOM 990 O O . ALA A 1 117 ? 5.434 8.062 9.200 1.00 93.94 117 ALA A O 1
ATOM 991 N N . TRP A 1 118 ? 5.226 5.826 9.229 1.00 95.31 118 TRP A N 1
ATOM 992 C CA . TRP A 1 118 ? 6.499 5.569 8.564 1.00 95.31 118 TRP A CA 1
ATOM 993 C C . TRP A 1 118 ? 6.580 6.226 7.177 1.00 95.31 118 TRP A C 1
ATOM 995 O O . TRP A 1 118 ? 7.593 6.842 6.844 1.00 95.31 118 TRP A O 1
ATOM 1005 N N . MET A 1 119 ? 5.516 6.164 6.366 1.00 96.31 119 MET A N 1
ATOM 1006 C CA . MET A 1 119 ? 5.493 6.829 5.054 1.00 96.31 119 MET A CA 1
ATOM 1007 C C . MET A 1 119 ? 5.623 8.348 5.173 1.00 96.31 119 MET A C 1
ATOM 1009 O O . MET A 1 119 ? 6.306 8.974 4.366 1.00 96.31 119 MET A O 1
ATOM 1013 N N . ILE A 1 120 ? 5.021 8.944 6.198 1.00 94.38 120 ILE A N 1
ATOM 1014 C CA . ILE A 1 120 ? 5.147 10.376 6.473 1.00 94.38 120 ILE A CA 1
ATOM 1015 C C . ILE A 1 120 ? 6.592 10.730 6.814 1.00 94.38 120 ILE A C 1
ATOM 1017 O O . ILE A 1 120 ? 7.137 11.668 6.241 1.00 94.38 120 ILE A O 1
ATOM 1021 N N . GLU A 1 121 ? 7.224 9.966 7.700 1.00 94.31 121 GLU A N 1
ATOM 1022 C CA . GLU A 1 121 ? 8.613 10.191 8.109 1.00 94.31 121 GLU A CA 1
ATOM 1023 C C . GLU A 1 121 ? 9.600 10.045 6.940 1.00 94.31 121 GLU A C 1
ATOM 1025 O O . GLU A 1 121 ? 10.566 10.801 6.853 1.00 94.31 121 GLU A O 1
ATOM 1030 N N . ASN A 1 122 ? 9.353 9.106 6.020 1.00 95.31 122 ASN A N 1
ATOM 1031 C CA . ASN A 1 122 ? 10.291 8.769 4.943 1.00 95.31 122 ASN A CA 1
ATOM 1032 C C . ASN A 1 122 ? 10.034 9.519 3.628 1.00 95.31 122 ASN A C 1
ATOM 1034 O O . ASN A 1 122 ? 10.976 9.793 2.882 1.00 95.31 122 ASN A O 1
ATOM 1038 N N . TYR A 1 123 ? 8.779 9.847 3.318 1.00 95.38 123 TYR A N 1
ATOM 1039 C CA . TYR A 1 123 ? 8.385 10.467 2.044 1.00 95.38 123 TYR A CA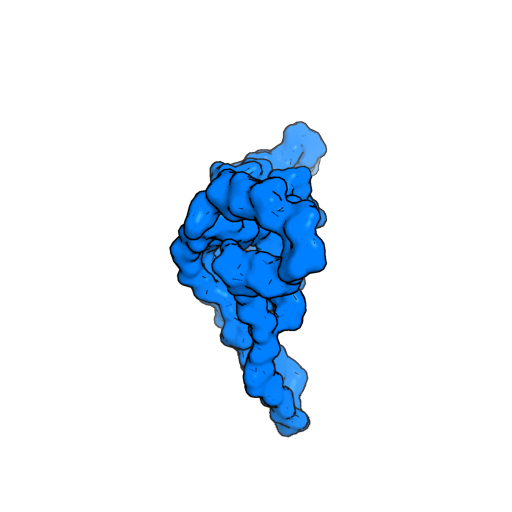 1
ATOM 1040 C C . TYR A 1 123 ? 7.785 11.857 2.204 1.00 95.38 123 TYR A C 1
ATOM 1042 O O . TYR A 1 123 ? 7.490 12.533 1.215 1.00 95.38 123 TYR A O 1
ATOM 1050 N N . GLY A 1 124 ? 7.586 12.295 3.442 1.00 94.25 124 GLY A N 1
ATOM 1051 C CA . GLY A 1 124 ? 7.010 13.589 3.724 1.00 94.25 124 GLY A CA 1
ATOM 1052 C C . GLY A 1 124 ? 5.541 13.713 3.305 1.00 94.25 124 GLY A C 1
ATOM 1053 O O . GLY A 1 124 ? 5.094 14.790 2.931 1.00 94.25 124 GLY A O 1
ATOM 1054 N N . HIS A 1 125 ? 4.799 12.615 3.256 1.00 95.31 125 HIS A N 1
ATOM 1055 C CA . HIS A 1 125 ? 3.334 12.545 3.210 1.00 95.31 125 HIS A CA 1
ATOM 1056 C C . HIS A 1 125 ? 2.951 11.074 3.057 1.00 95.31 125 HIS A C 1
ATOM 1058 O O . HIS A 1 125 ? 3.787 10.229 2.740 1.00 95.31 125 HIS A O 1
ATOM 1064 N N . ILE A 1 126 ? 1.667 10.767 3.218 1.00 97.38 126 ILE A N 1
ATOM 1065 C CA . ILE A 1 126 ? 1.142 9.471 2.794 1.00 97.38 126 ILE A CA 1
ATOM 1066 C C . ILE A 1 126 ? 0.860 9.546 1.283 1.00 97.38 126 ILE A C 1
ATOM 1068 O O . ILE A 1 126 ? -0.002 10.336 0.879 1.00 97.38 126 ILE A O 1
ATOM 1072 N N . PRO A 1 127 ? 1.559 8.783 0.424 1.00 97.88 127 PRO A N 1
ATOM 1073 C CA . PRO A 1 127 ? 1.256 8.735 -1.002 1.00 97.88 127 PRO A CA 1
ATOM 1074 C C . PRO A 1 127 ? -0.119 8.096 -1.244 1.00 97.88 127 PRO A C 1
ATOM 1076 O O . PRO A 1 127 ? -0.657 7.407 -0.384 1.00 97.88 127 PRO A O 1
ATOM 1079 N N . ASN A 1 128 ? -0.690 8.288 -2.436 1.00 97.69 128 ASN A N 1
ATOM 1080 C CA . ASN A 1 128 ? -1.964 7.656 -2.822 1.00 97.69 128 ASN A CA 1
ATOM 1081 C C . ASN A 1 128 ? -1.984 6.134 -2.548 1.00 97.69 128 ASN A C 1
ATOM 1083 O O . ASN A 1 128 ? -2.965 5.621 -2.022 1.00 97.69 128 ASN A O 1
ATOM 1087 N N . GLY A 1 129 ? -0.868 5.458 -2.819 1.00 97.12 129 GLY A N 1
ATOM 1088 C CA . GLY A 1 129 ? -0.580 4.109 -2.346 1.00 97.12 129 GLY A CA 1
ATOM 1089 C C . GLY A 1 129 ? 0.927 3.866 -2.279 1.00 97.12 129 GLY A C 1
ATOM 1090 O O . GLY A 1 129 ? 1.702 4.712 -2.734 1.00 97.12 129 GLY A O 1
ATOM 1091 N N . ASN A 1 130 ? 1.379 2.725 -1.749 1.00 96.81 130 ASN A N 1
ATOM 1092 C CA . ASN A 1 130 ? 2.812 2.444 -1.551 1.00 96.81 130 ASN A CA 1
ATOM 1093 C C . ASN A 1 130 ? 3.541 2.037 -2.850 1.00 96.81 130 ASN A C 1
ATOM 1095 O O . ASN A 1 130 ? 4.188 0.994 -2.929 1.00 96.81 130 ASN A O 1
ATOM 1099 N N . ARG A 1 131 ? 3.466 2.879 -3.889 1.00 96.31 131 ARG A N 1
ATOM 1100 C CA . ARG A 1 131 ? 4.213 2.726 -5.146 1.00 96.31 131 ARG A CA 1
ATOM 1101 C C . ARG A 1 131 ? 5.044 3.964 -5.459 1.00 96.31 131 ARG A C 1
ATOM 1103 O O . ARG A 1 131 ? 4.608 5.087 -5.224 1.00 96.31 131 ARG A O 1
ATOM 1110 N N . THR A 1 132 ? 6.197 3.783 -6.097 1.00 96.62 132 THR A N 1
ATOM 1111 C CA . THR A 1 132 ? 7.101 4.880 -6.491 1.00 96.62 132 THR A CA 1
ATOM 1112 C C . THR A 1 132 ? 6.406 5.945 -7.346 1.00 96.62 132 THR A C 1
ATOM 1114 O O . THR A 1 132 ? 6.607 7.137 -7.137 1.00 96.62 132 THR A O 1
ATOM 1117 N N . TYR A 1 133 ? 5.515 5.548 -8.258 1.00 96.38 133 TYR A N 1
ATOM 1118 C CA . TYR A 1 133 ? 4.739 6.470 -9.100 1.00 96.38 133 TYR A CA 1
ATOM 1119 C C . TYR A 1 133 ? 3.580 7.180 -8.373 1.00 96.38 133 TYR A C 1
ATOM 1121 O O . TYR A 1 133 ? 2.881 7.997 -8.982 1.00 96.38 133 TYR A O 1
ATOM 1129 N N . TYR A 1 134 ? 3.351 6.878 -7.091 1.00 97.88 134 TYR A N 1
ATOM 1130 C CA . TYR A 1 134 ? 2.427 7.603 -6.218 1.00 97.88 134 TYR A CA 1
ATOM 1131 C C . TYR A 1 134 ? 3.128 8.621 -5.315 1.00 97.88 134 TYR A C 1
ATOM 1133 O O . TYR A 1 134 ? 2.442 9.491 -4.796 1.00 97.88 134 TYR A O 1
ATOM 1141 N N . LEU A 1 135 ? 4.462 8.613 -5.207 1.00 96.75 135 LEU A N 1
ATOM 1142 C CA . LEU A 1 135 ? 5.223 9.552 -4.361 1.00 96.75 135 LEU A CA 1
ATOM 1143 C C . LEU A 1 135 ? 5.034 11.035 -4.716 1.00 96.75 135 LEU A C 1
ATOM 1145 O O . LEU A 1 135 ? 5.430 11.909 -3.957 1.00 96.75 135 LEU A O 1
ATOM 1149 N N . SER A 1 136 ? 4.462 11.345 -5.879 1.00 96.06 136 SER A N 1
ATOM 1150 C CA . SER A 1 136 ? 4.193 12.722 -6.296 1.00 96.06 136 SER A CA 1
ATOM 1151 C C . SER A 1 136 ? 2.843 13.266 -5.813 1.00 96.06 136 SER A C 1
ATOM 1153 O O . SER A 1 136 ? 2.506 14.399 -6.157 1.00 96.06 136 SER A O 1
ATOM 1155 N N . ARG A 1 137 ? 2.003 12.455 -5.153 1.00 95.44 137 ARG A N 1
ATOM 1156 C CA . ARG A 1 137 ? 0.639 12.847 -4.765 1.00 95.44 137 ARG A CA 1
ATOM 1157 C C . ARG A 1 137 ? 0.108 12.046 -3.581 1.00 95.44 137 ARG A C 1
ATOM 1159 O O . ARG A 1 137 ? 0.341 10.847 -3.468 1.00 95.44 137 ARG A O 1
ATOM 1166 N N . SER A 1 138 ? -0.740 12.692 -2.791 1.00 96.56 138 SER A N 1
ATOM 1167 C CA . SER A 1 138 ? -1.505 12.046 -1.724 1.00 96.56 138 SER A CA 1
ATOM 1168 C C . SER A 1 138 ? -2.938 11.692 -2.171 1.00 96.56 138 SER A C 1
ATOM 1170 O O . SER A 1 138 ? -3.268 11.679 -3.363 1.00 96.56 138 SER A O 1
ATOM 1172 N N . GLN A 1 139 ? -3.779 11.391 -1.191 1.00 94.12 139 GLN A N 1
ATOM 1173 C CA . GLN A 1 139 ? -5.223 11.168 -1.252 1.00 94.12 139 GLN A CA 1
ATOM 1174 C C . GLN A 1 139 ? -5.893 12.026 -0.158 1.00 94.12 139 GLN A C 1
ATOM 1176 O O . GLN A 1 139 ? -5.180 12.733 0.559 1.00 94.12 139 GLN A O 1
ATOM 1181 N N . PRO A 1 140 ? -7.236 12.032 -0.033 1.00 95.31 140 PRO A N 1
ATOM 1182 C CA . PRO A 1 140 ? -7.909 12.757 1.044 1.00 95.31 140 PRO A CA 1
ATOM 1183 C C . PRO A 1 140 ? -7.258 12.494 2.419 1.00 95.31 140 PRO A C 1
ATOM 1185 O O . PRO A 1 140 ? -7.059 11.330 2.773 1.00 95.31 140 PRO A O 1
ATOM 1188 N N . PRO A 1 141 ? -6.889 13.543 3.181 1.00 92.38 141 PRO A N 1
ATOM 1189 C CA . PRO A 1 141 ? -6.063 13.394 4.374 1.00 92.38 141 PRO A CA 1
ATOM 1190 C C . PRO A 1 141 ? -6.889 12.905 5.571 1.00 92.38 141 PRO A C 1
ATOM 1192 O O . PRO A 1 141 ? -7.398 13.699 6.357 1.00 92.38 141 PRO A O 1
ATOM 1195 N N . VAL A 1 142 ? -7.014 11.586 5.710 1.00 93.75 142 VAL A N 1
ATOM 1196 C CA . VAL A 1 142 ? -7.811 10.926 6.760 1.00 93.75 142 VAL A CA 1
ATOM 1197 C C . VAL A 1 142 ? -6.969 10.335 7.899 1.00 93.75 142 VAL A C 1
ATOM 1199 O O . VAL A 1 142 ? -7.511 9.690 8.787 1.00 93.75 142 VAL A O 1
ATOM 1202 N N . PHE A 1 143 ? -5.651 10.570 7.929 1.00 93.06 143 PHE A N 1
ATOM 1203 C CA . PHE A 1 143 ? -4.772 10.027 8.975 1.00 93.06 143 PHE A CA 1
ATOM 1204 C C . PHE A 1 143 ? -5.144 10.501 10.387 1.00 93.06 143 PHE A C 1
ATOM 1206 O O . PHE A 1 143 ? -5.042 9.728 11.328 1.00 93.06 143 PHE A O 1
ATOM 1213 N N . ALA A 1 144 ? -5.644 11.730 10.552 1.00 90.38 144 ALA A N 1
ATOM 1214 C CA . ALA A 1 144 ? -6.152 12.187 11.850 1.00 90.38 144 ALA A CA 1
ATOM 1215 C C . ALA A 1 144 ? -7.335 11.337 12.345 1.00 90.38 144 ALA A C 1
ATOM 1217 O O . ALA A 1 144 ? -7.356 10.963 13.512 1.00 90.38 144 ALA A O 1
ATOM 1218 N N . LEU A 1 145 ? -8.249 10.967 11.441 1.00 92.31 145 LEU A N 1
ATOM 1219 C CA . LEU A 1 145 ? -9.387 10.094 11.749 1.00 92.31 145 LEU A CA 1
ATOM 1220 C C . LEU A 1 145 ? -8.923 8.673 12.082 1.00 92.31 145 LEU A C 1
ATOM 1222 O O . LEU A 1 145 ? -9.446 8.039 12.989 1.00 92.31 145 LEU A O 1
ATOM 1226 N N . MET A 1 146 ? -7.901 8.179 11.375 1.00 91.5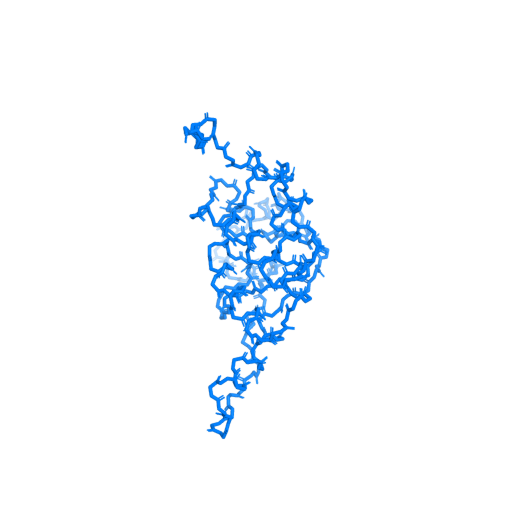6 146 MET A N 1
ATOM 1227 C CA . MET A 1 146 ? -7.273 6.900 11.710 1.00 91.56 146 MET A CA 1
ATOM 1228 C C . MET A 1 146 ? -6.706 6.929 13.129 1.00 91.56 146 MET A C 1
ATOM 1230 O O . MET A 1 146 ? -6.912 5.979 13.865 1.00 91.56 146 MET A O 1
ATOM 1234 N N . VAL A 1 147 ? -6.011 8.006 13.512 1.00 87.19 147 VAL A N 1
ATOM 1235 C CA . VAL A 1 147 ? -5.425 8.172 14.851 1.00 87.19 147 VAL A CA 1
ATOM 1236 C C . VAL A 1 147 ? -6.497 8.257 15.943 1.00 87.19 147 VAL A C 1
ATOM 1238 O O . VAL A 1 147 ? -6.320 7.657 16.999 1.00 87.19 147 VAL A O 1
ATOM 1241 N N . GLU A 1 148 ? -7.598 8.964 15.687 1.00 87.38 148 GLU A N 1
ATOM 1242 C CA . GLU A 1 148 ? -8.757 9.035 16.587 1.00 87.38 148 GLU A CA 1
ATOM 1243 C C . GLU A 1 148 ? -9.367 7.647 16.830 1.00 87.38 148 GLU A C 1
ATOM 1245 O O . GLU A 1 148 ? -9.534 7.253 17.983 1.00 87.38 148 GLU A O 1
ATOM 1250 N N . LEU A 1 149 ? -9.552 6.859 15.765 1.00 85.94 149 LEU A N 1
ATOM 1251 C CA . LEU A 1 149 ? -10.050 5.484 15.850 1.00 85.94 149 LEU A CA 1
ATOM 1252 C C . LEU A 1 149 ? -9.203 4.594 16.786 1.00 85.94 149 LEU A C 1
ATOM 1254 O O . LEU A 1 149 ? -9.764 3.784 17.516 1.00 85.94 149 LEU A O 1
ATOM 1258 N N . PHE A 1 150 ? -7.871 4.754 16.829 1.00 79.62 150 PHE A N 1
ATOM 1259 C CA . PHE A 1 150 ? -7.031 3.993 17.779 1.00 79.62 150 PHE A CA 1
ATOM 1260 C C . PHE A 1 150 ? -7.318 4.310 19.238 1.00 79.62 150 PHE A C 1
ATOM 1262 O O . PHE A 1 150 ? -7.223 3.420 20.083 1.00 79.62 150 PHE A O 1
ATOM 1269 N N . GLU A 1 151 ? -7.573 5.579 19.551 1.00 76.94 151 GLU A N 1
ATOM 1270 C CA . GLU A 1 151 ? -7.823 5.984 20.934 1.00 76.94 151 GLU A CA 1
ATOM 1271 C C . GLU A 1 151 ? -9.188 5.483 21.403 1.00 76.94 151 GLU A C 1
ATOM 1273 O O . GLU A 1 151 ? -9.306 5.055 22.551 1.00 76.94 151 GLU A O 1
ATOM 1278 N N . GLU A 1 152 ? -10.190 5.490 20.519 1.00 76.50 152 GLU A N 1
ATOM 1279 C CA . GLU A 1 152 ? -11.532 4.979 20.811 1.00 76.50 152 GLU A CA 1
ATOM 1280 C C . GLU A 1 152 ? -11.545 3.460 21.023 1.00 76.50 152 GLU A C 1
ATOM 1282 O O . GLU A 1 152 ? -12.168 2.987 21.975 1.00 76.50 152 GLU A O 1
ATOM 1287 N N . ASP A 1 153 ? -10.797 2.707 20.211 1.00 68.50 153 ASP A N 1
ATOM 1288 C CA . ASP A 1 153 ? -10.728 1.238 20.283 1.00 68.50 153 ASP A CA 1
ATOM 1289 C C . ASP A 1 153 ? -9.771 0.726 21.383 1.00 68.50 153 ASP A C 1
ATOM 1291 O O . ASP A 1 153 ? -9.515 -0.464 21.526 1.00 68.50 153 ASP A O 1
ATOM 1295 N N . GLY A 1 154 ? -9.213 1.623 22.206 1.00 62.47 154 GLY A N 1
ATOM 1296 C CA . GLY A 1 154 ? -8.392 1.251 23.363 1.00 62.47 154 GLY A CA 1
ATOM 1297 C C . GLY A 1 154 ? -6.959 0.818 23.034 1.00 62.47 154 GLY A C 1
ATOM 1298 O O . GLY A 1 154 ? -6.209 0.439 23.946 1.00 62.47 154 GLY A O 1
ATOM 1299 N N . VAL A 1 155 ? -6.527 0.951 21.775 1.00 61.34 155 VAL A N 1
ATOM 1300 C CA . VAL A 1 155 ? -5.146 0.717 21.336 1.00 61.34 155 VAL A CA 1
ATOM 1301 C C . VAL A 1 155 ? -4.269 1.872 21.829 1.00 61.34 155 VAL A C 1
ATOM 1303 O O . VAL A 1 155 ? -3.973 2.840 21.130 1.00 61.34 155 VAL A O 1
ATOM 1306 N N . ARG A 1 156 ? -3.847 1.779 23.094 1.00 55.22 156 ARG A N 1
ATOM 1307 C CA . ARG A 1 156 ? -3.064 2.814 23.786 1.00 55.22 156 ARG A CA 1
ATOM 1308 C C . ARG A 1 156 ? -1.801 3.162 22.997 1.00 55.22 156 ARG A C 1
ATOM 1310 O O . ARG A 1 156 ? -0.863 2.365 22.938 1.00 55.22 156 ARG A O 1
ATOM 1317 N N . GLY A 1 157 ? -1.735 4.379 22.452 1.00 60.09 157 GLY A N 1
ATOM 1318 C CA . GLY A 1 157 ? -0.522 4.835 21.779 1.00 60.09 157 GLY A CA 1
ATOM 1319 C C . GLY A 1 157 ? -0.639 6.042 20.861 1.00 60.09 157 GLY A C 1
ATOM 1320 O O . GLY A 1 157 ? 0.403 6.438 20.347 1.00 60.09 157 GLY A O 1
ATOM 1321 N N . ALA A 1 158 ? -1.801 6.673 20.649 1.00 63.94 158 ALA A N 1
ATOM 1322 C CA . ALA A 1 158 ? -1.922 7.708 19.616 1.00 63.94 158 ALA A CA 1
ATOM 1323 C C . ALA A 1 158 ? -1.051 8.941 19.844 1.00 63.94 158 ALA A C 1
ATOM 1325 O O . ALA A 1 158 ? -0.672 9.612 18.885 1.00 63.94 158 ALA A O 1
ATOM 1326 N N . ARG A 1 159 ? -0.642 9.206 21.094 1.00 66.50 159 ARG A N 1
ATOM 1327 C CA . ARG A 1 159 ? 0.380 10.224 21.390 1.00 66.50 159 ARG A CA 1
ATOM 1328 C C . ARG A 1 159 ? 1.645 10.060 20.542 1.00 66.50 159 ARG A C 1
ATOM 1330 O O . ARG A 1 159 ? 2.264 11.071 20.229 1.00 66.50 159 ARG A O 1
ATOM 1337 N N . ARG A 1 160 ? 2.007 8.834 20.141 1.00 73.44 160 ARG A N 1
ATOM 1338 C CA . ARG A 1 160 ? 3.169 8.567 19.276 1.00 73.44 160 ARG A CA 1
ATOM 1339 C C . ARG A 1 160 ? 3.027 9.159 17.872 1.00 73.44 160 ARG A C 1
ATOM 1341 O O . ARG A 1 160 ? 4.033 9.446 17.245 1.00 73.44 160 ARG A O 1
ATOM 1348 N N . TYR A 1 161 ? 1.798 9.395 17.414 1.00 76.38 161 TYR A N 1
ATOM 1349 C CA . TYR A 1 161 ? 1.502 9.983 16.107 1.00 76.38 161 TYR A CA 1
ATOM 1350 C C . TYR A 1 161 ? 1.301 11.500 16.158 1.00 76.38 161 TYR A C 1
ATOM 1352 O O . TYR A 1 161 ? 1.044 12.120 15.129 1.00 76.38 161 TYR A O 1
ATOM 1360 N N . LEU A 1 162 ? 1.404 12.130 17.333 1.00 74.25 162 LEU A N 1
ATOM 1361 C CA . LEU A 1 162 ? 1.143 13.562 17.475 1.00 74.25 162 LEU A CA 1
ATOM 1362 C C . LEU A 1 162 ? 2.097 14.409 16.622 1.00 74.25 162 LEU A C 1
ATOM 1364 O O . LEU A 1 162 ? 1.673 15.381 15.997 1.00 74.25 162 LEU A O 1
ATOM 1368 N N . ASP A 1 163 ? 3.374 14.041 16.583 1.00 75.44 163 ASP A N 1
ATOM 1369 C CA . ASP A 1 163 ? 4.370 14.767 15.794 1.00 75.44 163 ASP A CA 1
ATOM 1370 C C . ASP A 1 163 ? 4.153 14.539 14.292 1.00 75.44 163 ASP A C 1
ATOM 1372 O O . ASP A 1 163 ? 4.182 15.486 13.506 1.00 75.44 163 ASP A O 1
ATOM 1376 N N . THR A 1 164 ? 3.783 13.317 13.912 1.00 76.19 164 THR A N 1
ATOM 1377 C CA . THR A 1 164 ? 3.360 12.933 12.561 1.00 76.19 164 THR A 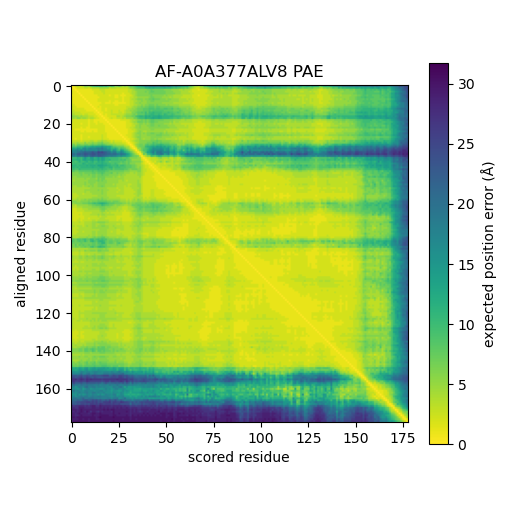CA 1
ATOM 1378 C C . THR A 1 164 ? 2.140 13.736 12.073 1.00 76.19 164 THR A C 1
ATOM 1380 O O . THR A 1 164 ? 2.098 14.181 10.920 1.00 76.19 164 THR A O 1
ATOM 1383 N N . LEU A 1 165 ? 1.153 13.965 12.949 1.00 75.25 165 LEU A N 1
ATOM 1384 C CA . LEU A 1 165 ? -0.044 14.764 12.662 1.00 75.25 165 LEU A CA 1
ATOM 1385 C C . LEU A 1 165 ? 0.282 16.246 12.484 1.00 75.25 165 LEU A C 1
ATOM 1387 O O . LEU A 1 165 ? -0.178 16.863 11.525 1.00 75.25 165 LEU A O 1
ATOM 1391 N N . LYS A 1 166 ? 1.109 16.813 13.370 1.00 70.81 166 LYS A N 1
ATOM 1392 C CA . LYS A 1 166 ? 1.575 18.205 13.245 1.00 70.81 166 LYS A CA 1
ATOM 1393 C C . LYS A 1 166 ? 2.326 18.433 11.938 1.00 70.81 166 LYS A C 1
ATOM 1395 O O . LYS A 1 166 ? 2.227 19.510 11.364 1.00 70.81 166 LYS A O 1
ATOM 1400 N N . TRP A 1 167 ? 3.056 17.422 11.480 1.00 63.78 167 TRP A N 1
ATOM 1401 C CA . TRP A 1 167 ? 3.837 17.482 10.255 1.00 63.78 167 TRP A CA 1
ATOM 1402 C C . TRP A 1 167 ? 2.962 17.413 8.983 1.00 63.78 167 TRP A C 1
ATOM 1404 O O . TRP A 1 167 ? 3.244 18.114 8.016 1.00 63.78 167 TRP A O 1
ATOM 1414 N N . ASN A 1 168 ? 1.863 16.640 8.985 1.00 59.41 168 ASN A N 1
ATOM 1415 C CA . ASN A 1 168 ? 0.937 16.542 7.835 1.00 59.41 168 ASN A CA 1
ATOM 1416 C C . ASN A 1 168 ? -0.063 17.687 7.700 1.00 59.41 168 ASN A C 1
ATOM 1418 O O . ASN A 1 168 ? -0.723 17.793 6.668 1.00 59.41 168 ASN A O 1
ATOM 1422 N N . MET A 1 169 ? -0.218 18.517 8.726 1.00 58.47 169 MET A N 1
ATOM 1423 C CA . MET A 1 169 ? -1.076 19.691 8.658 1.00 58.47 169 MET A CA 1
ATOM 1424 C C . MET A 1 169 ? -0.282 20.826 7.994 1.00 58.47 169 MET A C 1
ATOM 1426 O O . MET A 1 169 ? 0.634 21.361 8.623 1.00 58.47 169 MET A O 1
ATOM 1430 N N . PRO A 1 170 ? -0.592 21.246 6.749 1.00 51.06 170 PRO A N 1
ATOM 1431 C CA . PRO A 1 170 ? -0.017 22.479 6.230 1.00 51.06 170 PRO A CA 1
ATOM 1432 C C . PRO A 1 170 ? -0.394 23.626 7.173 1.00 51.06 170 PRO A C 1
ATOM 1434 O O . PRO A 1 170 ? -1.477 23.624 7.761 1.00 51.06 170 PRO A O 1
ATOM 1437 N N . SER A 1 171 ? 0.488 24.618 7.300 1.00 50.34 171 SER A N 1
ATOM 1438 C CA . SER A 1 171 ? 0.490 25.707 8.296 1.00 50.34 171 SER A CA 1
ATOM 1439 C C . SER A 1 171 ? -0.778 26.583 8.378 1.00 50.34 171 SER A C 1
ATOM 1441 O O . SER A 1 171 ? -0.782 27.576 9.099 1.00 50.34 171 SER A O 1
ATOM 1443 N N . GLY A 1 172 ? -1.840 26.254 7.638 1.00 43.16 172 GLY A N 1
ATOM 1444 C CA . GLY A 1 172 ? -3.149 26.906 7.648 1.00 43.16 172 GLY A CA 1
ATOM 1445 C C . GLY A 1 172 ? -4.311 26.055 8.184 1.00 43.16 172 GLY A C 1
ATOM 1446 O O . GLY A 1 172 ? -5.441 26.521 8.111 1.00 43.16 172 GLY A O 1
ATOM 1447 N N . TRP A 1 173 ? -4.074 24.840 8.700 1.00 41.31 173 TRP A N 1
ATOM 1448 C CA . TRP A 1 173 ? -5.122 23.955 9.254 1.00 41.31 173 TRP A CA 1
ATOM 1449 C C . TRP A 1 173 ? -5.111 23.820 10.784 1.00 41.31 173 TRP A C 1
ATOM 1451 O O . TRP A 1 173 ? -5.818 22.984 11.346 1.00 41.31 173 TRP A O 1
ATOM 1461 N N . THR A 1 174 ? -4.367 24.667 11.497 1.00 39.56 174 THR A N 1
ATOM 1462 C CA . THR A 1 174 ? -4.592 24.825 12.935 1.00 39.56 174 THR A CA 1
ATOM 1463 C C . THR A 1 174 ? -5.960 25.468 13.150 1.00 39.56 174 THR A C 1
ATOM 1465 O O . THR A 1 174 ? -6.158 26.655 12.893 1.00 39.56 174 THR A O 1
ATOM 1468 N N . VAL A 1 175 ? -6.915 24.684 13.655 1.00 42.25 175 VAL A N 1
ATOM 1469 C CA . VAL A 1 175 ? -8.085 25.236 14.339 1.00 42.25 175 VAL A CA 1
ATOM 1470 C C . VAL A 1 175 ? -7.534 26.100 15.469 1.00 42.25 175 VAL A C 1
ATOM 1472 O O . VAL A 1 175 ? -6.981 25.601 16.449 1.00 42.25 175 VAL A O 1
ATOM 1475 N N . GLN A 1 176 ? -7.615 27.418 15.298 1.00 30.81 176 GLN A N 1
ATOM 1476 C CA . GLN A 1 176 ? -7.487 28.340 16.412 1.00 30.81 176 GLN A CA 1
ATOM 1477 C C . GLN A 1 176 ? -8.636 28.013 17.363 1.00 30.81 176 GLN A C 1
ATOM 1479 O O . GLN A 1 176 ? -9.779 28.375 17.090 1.00 30.81 176 GLN A O 1
ATOM 1484 N N . ASN A 1 177 ? -8.331 27.312 18.456 1.00 35.62 177 ASN A N 1
ATOM 1485 C CA . ASN A 1 177 ? -9.209 27.266 19.617 1.00 35.62 177 ASN A CA 1
ATOM 1486 C C . ASN A 1 177 ? -9.560 28.714 19.990 1.00 35.62 177 ASN A C 1
ATOM 1488 O O . ASN A 1 177 ? -8.675 29.484 20.375 1.00 35.62 177 ASN A O 1
ATOM 1492 N N . ARG A 1 178 ? -10.833 29.076 19.829 1.00 34.19 178 ARG A N 1
ATOM 1493 C CA . ARG A 1 178 ? -11.464 30.172 20.562 1.00 34.19 178 ARG A CA 1
ATOM 1494 C C . ARG A 1 178 ? -12.31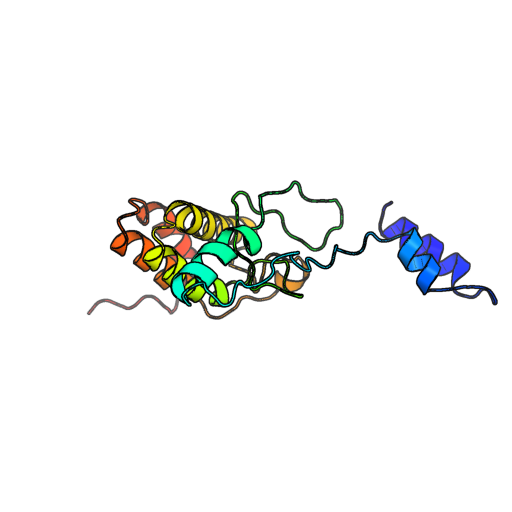8 29.574 21.660 1.00 34.19 178 ARG A C 1
ATOM 1496 O O . ARG A 1 178 ? -12.959 28.540 21.374 1.00 34.19 178 ARG A O 1
#

Secondary structure (DSSP, 8-state):
--HHHHHHHHHHHTTSTT--HHHHHHHH-PPPP------PPPTTS-HHHHHHHHHHHHEE------TT-SBPP-SS-EE--BTTB-S-BHHHHHHHHHHHHHTT-HHHHHHHHHHHHHHHHHHSS--SBSBGGGTT---S--HHHHHHHHHHTT-S-GGGGHHHHHHHS-TT------